Protein AF-A0A916G628-F1 (afdb_monomer)

Solvent-accessible surface area (backbone atoms only — not comparable to full-atom values): 12037 Å² total; per-residue (Å²): 110,68,68,56,38,39,66,79,31,50,40,88,46,76,88,35,56,69,63,24,41,43,52,32,41,18,40,46,38,55,36,78,93,49,46,81,53,60,67,79,77,45,49,69,58,52,47,55,41,48,66,70,25,47,91,41,45,84,74,86,55,62,68,63,54,50,53,54,39,52,58,35,49,78,66,57,87,43,21,58,88,50,44,68,67,50,54,14,45,57,49,32,76,76,46,85,56,54,77,89,34,68,86,44,57,73,53,57,20,49,48,52,19,24,52,50,40,42,36,66,74,50,54,93,48,88,80,90,78,54,38,60,56,53,5,60,75,53,76,49,55,50,69,57,19,40,51,49,56,51,50,36,38,75,71,65,76,40,82,91,72,84,77,74,63,96,81,70,68,89,84,76,92,78,90,81,90,83,91,82,89,85,90,89,82,88,82,86,79,84,87,75,85,88,84,132

Secondary structure (DSSP, 8-state):
-HHHHHHHT--SSTT-HHHHHHHHHHHHHTSHHHHTS-HHHHHHHHHHHHHHHGGG-S---HHHHHHHHHHHHHH--S-TT-SHHHHHHHHHTTSPPPGGGTTS-HHHHHHHHHHHHHHHHHTTSPP---HHHHHHHTT--HHHHHHHHHHHHHTTSS---PPPPTT--S-------------S------------

Structure (mmCIF, N/CA/C/O backbone):
data_AF-A0A916G628-F1
#
_entry.id   AF-A0A916G628-F1
#
loop_
_atom_site.group_PDB
_atom_site.id
_atom_site.type_symbol
_atom_site.label_atom_id
_atom_site.label_alt_id
_atom_site.label_comp_id
_atom_site.label_asym_id
_atom_site.label_entity_id
_atom_site.label_seq_id
_atom_site.pdbx_PDB_ins_code
_atom_site.Cartn_x
_atom_site.Cartn_y
_atom_site.Cartn_z
_atom_site.occupancy
_atom_site.B_iso_or_equiv
_atom_site.auth_seq_id
_atom_site.auth_comp_id
_atom_site.auth_asym_id
_atom_site.auth_atom_id
_atom_site.pdbx_PDB_model_num
ATOM 1 N N . MET A 1 1 ? -1.966 5.941 -18.759 1.00 83.94 1 MET A N 1
ATOM 2 C CA . MET A 1 1 ? -2.057 5.138 -17.513 1.00 83.94 1 MET A CA 1
ATOM 3 C C . MET A 1 1 ? -0.797 4.310 -17.257 1.00 83.94 1 MET A C 1
ATOM 5 O O . MET A 1 1 ? -0.167 4.532 -16.234 1.00 83.94 1 MET A O 1
ATOM 9 N N . ILE A 1 2 ? -0.367 3.439 -18.183 1.00 93.12 2 ILE A N 1
ATOM 10 C CA . ILE A 1 2 ? 0.870 2.635 -18.031 1.00 93.12 2 ILE A CA 1
ATOM 11 C C . ILE A 1 2 ? 2.110 3.512 -17.802 1.00 93.12 2 ILE A C 1
ATOM 13 O O . ILE A 1 2 ? 2.870 3.267 -16.874 1.00 93.12 2 ILE A O 1
ATOM 17 N N . ASP A 1 3 ? 2.290 4.578 -18.583 1.00 94.75 3 ASP A N 1
ATOM 18 C CA . ASP A 1 3 ? 3.480 5.435 -18.447 1.00 94.75 3 ASP A CA 1
ATOM 19 C C . ASP A 1 3 ? 3.532 6.173 -17.104 1.00 94.75 3 ASP A C 1
ATOM 21 O O . ASP A 1 3 ? 4.609 6.416 -16.567 1.00 94.75 3 ASP A O 1
ATOM 25 N N . ALA A 1 4 ? 2.368 6.497 -16.534 1.00 93.25 4 ALA A N 1
ATOM 26 C CA . ALA A 1 4 ? 2.283 7.083 -15.201 1.00 93.25 4 ALA A CA 1
ATOM 27 C C . ALA A 1 4 ? 2.687 6.061 -14.126 1.00 93.25 4 ALA A C 1
ATOM 29 O O . ALA A 1 4 ? 3.459 6.398 -13.234 1.00 93.25 4 ALA A O 1
ATOM 30 N N . ALA A 1 5 ? 2.234 4.807 -14.256 1.00 94.25 5 ALA A N 1
ATOM 31 C CA . ALA A 1 5 ? 2.658 3.706 -13.392 1.00 94.25 5 ALA A CA 1
ATOM 32 C C . ALA A 1 5 ? 4.171 3.459 -13.474 1.00 94.25 5 ALA A C 1
ATOM 34 O O . ALA A 1 5 ? 4.807 3.253 -12.443 1.00 94.25 5 ALA A O 1
ATOM 35 N N . ILE A 1 6 ? 4.752 3.527 -14.678 1.00 95.88 6 ILE A N 1
ATOM 36 C CA . ILE A 1 6 ? 6.202 3.416 -14.863 1.00 95.88 6 ILE A CA 1
ATOM 37 C C . ILE A 1 6 ? 6.900 4.542 -14.100 1.00 95.88 6 ILE A C 1
ATOM 39 O O . ILE A 1 6 ? 7.642 4.255 -13.167 1.00 95.88 6 ILE A O 1
ATOM 43 N N . ARG A 1 7 ? 6.600 5.810 -14.411 1.00 95.06 7 ARG A N 1
ATOM 44 C CA . ARG A 1 7 ? 7.254 6.970 -13.775 1.00 95.06 7 ARG A CA 1
ATOM 45 C C . ARG A 1 7 ? 7.135 6.972 -12.250 1.00 95.06 7 ARG A C 1
ATOM 47 O O . ARG A 1 7 ? 8.120 7.230 -11.571 1.00 95.06 7 ARG A O 1
ATOM 54 N N . ALA A 1 8 ? 5.962 6.641 -11.710 1.00 92.81 8 ALA A N 1
ATOM 55 C CA . ALA A 1 8 ? 5.717 6.621 -10.265 1.00 92.81 8 ALA A CA 1
ATOM 56 C C . ALA A 1 8 ? 6.527 5.547 -9.513 1.00 92.81 8 ALA A C 1
ATOM 58 O O . ALA A 1 8 ? 6.643 5.586 -8.285 1.00 92.81 8 ALA A O 1
ATOM 59 N N . THR A 1 9 ? 7.069 4.564 -10.233 1.00 95.50 9 THR A N 1
ATOM 60 C CA . THR A 1 9 ? 7.721 3.393 -9.643 1.00 95.50 9 THR A CA 1
ATOM 61 C C . THR A 1 9 ? 9.163 3.212 -10.095 1.00 95.50 9 THR A C 1
ATOM 63 O O . THR A 1 9 ? 9.746 2.173 -9.805 1.00 95.50 9 THR A O 1
ATOM 66 N N . ILE A 1 10 ? 9.772 4.212 -10.735 1.00 94.38 10 ILE A N 1
ATOM 67 C CA . ILE A 1 10 ? 11.215 4.192 -10.992 1.00 94.38 10 ILE A CA 1
ATOM 68 C C . ILE A 1 10 ? 11.957 4.284 -9.641 1.00 94.38 10 ILE A C 1
ATOM 70 O O . ILE A 1 10 ? 11.609 5.125 -8.805 1.00 94.38 10 ILE A O 1
ATOM 74 N N . PRO A 1 11 ? 12.940 3.404 -9.373 1.00 91.69 11 PRO A N 1
ATOM 75 C CA . PRO A 1 11 ? 13.808 3.514 -8.203 1.00 91.69 11 PRO A CA 1
ATOM 76 C C . PRO A 1 11 ? 14.581 4.833 -8.215 1.00 91.69 11 PRO A C 1
ATOM 78 O O . PRO A 1 11 ? 15.132 5.203 -9.243 1.00 91.69 11 PRO A O 1
ATOM 81 N N . THR A 1 12 ? 14.661 5.521 -7.079 1.00 89.44 12 THR A N 1
ATOM 82 C CA . THR A 1 12 ? 15.480 6.740 -6.952 1.00 89.44 12 THR A CA 1
ATOM 83 C C . THR A 1 12 ? 16.828 6.465 -6.291 1.00 89.44 12 THR A C 1
ATOM 85 O O . THR A 1 12 ? 17.738 7.277 -6.402 1.00 89.44 12 THR A O 1
ATOM 88 N N . GLU A 1 13 ? 16.969 5.318 -5.622 1.00 81.81 13 GLU A N 1
ATOM 89 C CA . GLU A 1 13 ? 18.172 4.914 -4.891 1.00 81.81 13 GLU A CA 1
ATOM 90 C C . GLU A 1 13 ? 18.458 3.419 -5.090 1.00 81.81 13 GLU A C 1
ATOM 92 O O . GLU A 1 13 ? 17.563 2.616 -5.399 1.00 81.81 13 GLU A O 1
ATOM 97 N N . ASN A 1 14 ? 19.710 3.036 -4.829 1.00 81.88 14 ASN A N 1
ATOM 98 C CA . ASN A 1 14 ? 20.145 1.644 -4.828 1.00 81.88 14 ASN A CA 1
ATOM 99 C C . ASN A 1 14 ? 19.353 0.807 -3.808 1.00 81.88 14 ASN A C 1
ATOM 101 O O . ASN A 1 14 ? 18.962 1.276 -2.744 1.00 81.88 14 ASN A O 1
ATOM 105 N N . GLY A 1 15 ? 19.097 -0.460 -4.146 1.00 82.88 15 GLY A N 1
ATOM 106 C CA . GLY A 1 15 ? 18.361 -1.392 -3.281 1.00 82.88 15 GLY A CA 1
ATOM 107 C C . GLY A 1 15 ? 16.831 -1.258 -3.318 1.00 82.88 15 GLY A C 1
ATOM 108 O O . GLY A 1 15 ? 16.132 -2.131 -2.809 1.00 82.88 15 GLY A O 1
ATOM 109 N N . GLN A 1 16 ? 16.266 -0.240 -3.979 1.00 88.62 16 GLN A N 1
ATOM 110 C CA . GLN A 1 16 ? 14.808 -0.063 -4.035 1.00 88.62 16 GLN A CA 1
ATOM 111 C C . GLN A 1 16 ? 14.103 -0.914 -5.111 1.00 88.62 16 GLN A C 1
ATOM 113 O O . GLN A 1 16 ? 12.875 -1.036 -5.065 1.00 88.62 16 GLN A O 1
ATOM 118 N N . ARG A 1 17 ? 14.835 -1.512 -6.070 1.00 91.00 17 ARG A N 1
ATOM 119 C CA . ARG A 1 17 ? 14.266 -2.206 -7.250 1.00 91.00 17 ARG A CA 1
ATOM 120 C C . ARG A 1 17 ? 13.168 -3.197 -6.879 1.00 91.00 17 ARG A C 1
ATOM 122 O O . ARG A 1 17 ? 12.066 -3.094 -7.404 1.00 91.00 17 ARG A O 1
ATOM 129 N N . HIS A 1 18 ? 13.456 -4.130 -5.975 1.00 89.88 18 HIS A N 1
ATOM 130 C CA . HIS A 1 18 ? 12.526 -5.203 -5.620 1.00 89.88 18 HIS A CA 1
ATOM 131 C C . HIS A 1 18 ? 11.191 -4.646 -5.099 1.00 89.88 18 HIS A C 1
ATOM 133 O O . HIS A 1 18 ? 10.112 -4.980 -5.591 1.00 89.88 18 HIS A O 1
ATOM 139 N N . ARG A 1 19 ? 11.265 -3.704 -4.149 1.00 89.81 19 ARG A N 1
ATOM 140 C CA . ARG A 1 19 ? 10.085 -3.020 -3.606 1.00 89.81 19 ARG A CA 1
ATOM 141 C C . ARG A 1 19 ? 9.337 -2.250 -4.694 1.00 89.81 19 ARG A C 1
ATOM 143 O O . ARG A 1 19 ? 8.109 -2.276 -4.729 1.00 89.81 19 ARG A O 1
ATOM 150 N N . ARG A 1 20 ? 10.060 -1.567 -5.580 1.00 94.06 20 ARG A N 1
ATOM 151 C CA . ARG A 1 20 ? 9.482 -0.779 -6.673 1.00 94.06 20 ARG A CA 1
ATOM 152 C C . ARG A 1 20 ? 8.802 -1.648 -7.728 1.00 94.06 20 ARG A C 1
ATOM 154 O O . ARG A 1 20 ? 7.722 -1.275 -8.164 1.00 94.06 20 ARG A O 1
ATOM 161 N N . LEU A 1 21 ? 9.336 -2.826 -8.046 1.00 93.94 21 LEU A N 1
ATOM 162 C CA . LEU A 1 21 ? 8.676 -3.816 -8.906 1.00 93.94 21 LEU A CA 1
ATOM 163 C C . LEU A 1 21 ? 7.368 -4.323 -8.298 1.00 93.94 21 LEU A C 1
ATOM 165 O O . LEU A 1 21 ? 6.364 -4.427 -9.000 1.00 93.94 21 LEU A O 1
ATOM 169 N N . PHE A 1 22 ? 7.349 -4.589 -6.989 1.00 93.50 22 PHE A N 1
ATOM 170 C CA . PHE A 1 22 ? 6.116 -4.977 -6.305 1.00 93.50 22 PHE A CA 1
ATOM 171 C C . PHE A 1 22 ? 5.062 -3.864 -6.369 1.00 93.50 22 PHE A C 1
ATOM 173 O O . PHE A 1 22 ? 3.900 -4.113 -6.691 1.00 93.50 22 PHE A O 1
ATOM 180 N N . VAL A 1 23 ? 5.463 -2.615 -6.115 1.00 92.81 23 VAL A N 1
ATOM 181 C CA . VAL A 1 23 ? 4.568 -1.456 -6.243 1.00 92.81 23 VAL A CA 1
ATOM 182 C C . VAL A 1 23 ? 4.119 -1.275 -7.698 1.00 92.81 23 VAL A C 1
ATOM 184 O O . VAL A 1 23 ? 2.937 -1.048 -7.940 1.00 92.81 23 VAL A O 1
ATOM 187 N N . PHE A 1 24 ? 5.005 -1.460 -8.675 1.00 96.56 24 PHE A N 1
ATOM 188 C CA . PHE A 1 24 ? 4.672 -1.404 -10.096 1.00 96.56 24 PHE A CA 1
ATOM 189 C C . PHE A 1 24 ? 3.611 -2.438 -10.481 1.00 96.56 24 PHE A C 1
ATOM 191 O O . PHE A 1 24 ? 2.619 -2.082 -11.116 1.00 96.56 24 PHE A O 1
ATOM 198 N N . ALA A 1 25 ? 3.739 -3.683 -10.014 1.00 96.12 25 ALA A N 1
ATOM 199 C CA . ALA A 1 25 ? 2.715 -4.710 -10.194 1.00 96.12 25 ALA A CA 1
ATOM 200 C C . ALA A 1 25 ? 1.351 -4.273 -9.623 1.00 96.12 25 ALA A C 1
ATOM 202 O O . ALA A 1 25 ? 0.330 -4.443 -10.286 1.00 96.12 25 ALA A O 1
ATOM 203 N N . ARG A 1 26 ? 1.321 -3.621 -8.450 1.00 94.69 26 ARG A N 1
ATOM 204 C CA . ARG A 1 26 ? 0.082 -3.043 -7.888 1.00 94.69 26 ARG A CA 1
ATOM 205 C C . ARG A 1 26 ? -0.504 -1.931 -8.755 1.00 94.69 26 ARG A C 1
ATOM 207 O O . ARG A 1 26 ? -1.717 -1.889 -8.938 1.00 94.69 26 ARG A O 1
ATOM 214 N N . HIS A 1 27 ? 0.328 -1.051 -9.309 1.00 95.31 27 HIS A N 1
ATOM 215 C CA . HIS A 1 27 ? -0.150 -0.027 -10.241 1.00 95.31 27 HIS A CA 1
ATOM 216 C C . HIS A 1 27 ? -0.752 -0.642 -11.507 1.00 95.31 27 HIS A C 1
ATOM 218 O O . HIS A 1 27 ? -1.784 -0.170 -11.971 1.00 95.31 27 HIS A O 1
ATOM 224 N N . LEU A 1 28 ? -0.146 -1.699 -12.054 1.00 95.88 28 LEU A N 1
ATOM 225 C CA . LEU A 1 28 ? -0.697 -2.388 -13.221 1.00 95.88 28 LEU A CA 1
ATOM 226 C C . LEU A 1 28 ? -2.003 -3.127 -12.890 1.00 95.88 28 LEU A C 1
ATOM 228 O O . LEU A 1 28 ? -2.929 -3.081 -13.693 1.00 95.88 28 LEU A O 1
ATOM 232 N N . LYS A 1 29 ? -2.122 -3.732 -11.699 1.00 94.06 29 LYS A N 1
ATOM 233 C CA . LYS A 1 29 ? -3.369 -4.359 -11.219 1.00 94.06 29 LYS A CA 1
ATOM 234 C C . LYS A 1 29 ? -4.528 -3.371 -11.060 1.00 94.06 29 LYS A C 1
ATOM 236 O O . LYS A 1 29 ? -5.670 -3.779 -11.201 1.00 94.06 29 LYS A O 1
ATOM 241 N N . ALA A 1 30 ? -4.249 -2.093 -10.799 1.00 92.00 30 ALA A N 1
ATOM 242 C CA . ALA A 1 30 ? -5.274 -1.047 -10.738 1.00 92.00 30 ALA A CA 1
ATOM 243 C C . ALA A 1 30 ? -5.775 -0.589 -12.122 1.00 92.00 30 ALA A C 1
ATOM 245 O O . ALA A 1 30 ? -6.684 0.230 -12.204 1.00 92.00 30 ALA A O 1
ATOM 246 N N . ILE A 1 31 ? -5.185 -1.077 -13.220 1.00 93.50 31 ILE A N 1
ATOM 247 C CA . ILE A 1 31 ? -5.641 -0.782 -14.581 1.00 93.50 31 ILE A CA 1
ATOM 248 C C . ILE A 1 31 ? -6.541 -1.946 -15.031 1.00 93.50 31 ILE A C 1
ATOM 250 O O . ILE A 1 31 ? -6.007 -3.027 -15.290 1.00 93.50 31 ILE A O 1
ATOM 254 N N . PRO A 1 32 ? -7.869 -1.756 -15.196 1.00 90.69 32 PRO A N 1
ATOM 255 C CA . PRO A 1 32 ? -8.802 -2.859 -15.459 1.00 90.69 32 PRO A CA 1
ATOM 256 C C . PRO A 1 32 ? -8.431 -3.713 -16.677 1.00 90.69 32 PRO A C 1
ATOM 258 O O . PRO A 1 32 ? -8.471 -4.935 -16.620 1.00 90.69 32 PRO A O 1
ATOM 261 N N . ALA A 1 33 ? -7.959 -3.081 -17.756 1.00 93.56 33 ALA A N 1
ATOM 262 C CA . ALA A 1 33 ? -7.542 -3.775 -18.977 1.00 93.56 33 ALA A CA 1
ATOM 263 C C . ALA A 1 33 ? -6.299 -4.676 -18.806 1.00 93.56 33 ALA A C 1
ATOM 265 O O . ALA A 1 33 ? -6.005 -5.482 -19.686 1.00 93.56 33 ALA A O 1
ATOM 266 N N . LEU A 1 34 ? -5.540 -4.516 -17.716 1.00 94.38 34 LEU A N 1
ATOM 267 C CA . LEU A 1 34 ? -4.320 -5.280 -17.436 1.00 94.38 34 LEU A CA 1
ATOM 268 C C . LEU A 1 34 ? -4.471 -6.239 -16.255 1.00 94.38 34 LEU A C 1
ATOM 270 O O . LEU A 1 34 ? -3.680 -7.176 -16.150 1.00 94.38 34 LEU A O 1
ATOM 274 N N . ALA A 1 35 ? -5.446 -5.999 -15.374 1.00 91.06 35 ALA A N 1
ATOM 275 C CA . ALA A 1 35 ? -5.556 -6.653 -14.076 1.00 91.06 35 ALA A CA 1
ATOM 276 C C . ALA A 1 35 ? -5.572 -8.182 -14.177 1.00 91.06 35 ALA A C 1
ATOM 278 O O . ALA A 1 35 ? -4.902 -8.848 -13.389 1.00 91.06 35 ALA A O 1
ATOM 279 N N . ASP A 1 36 ? -6.255 -8.730 -15.179 1.00 90.25 36 ASP A N 1
ATOM 280 C CA . ASP A 1 36 ? -6.438 -10.178 -15.334 1.00 90.25 36 ASP A CA 1
ATOM 281 C C . ASP A 1 36 ? -5.667 -10.759 -16.523 1.00 90.25 36 ASP A C 1
ATOM 283 O O . ASP A 1 36 ? -5.862 -11.910 -16.915 1.00 90.25 36 ASP A O 1
ATOM 287 N N . LEU A 1 37 ? -4.744 -9.981 -17.099 1.00 93.38 37 LEU A N 1
ATOM 288 C CA . LEU A 1 37 ? -3.916 -10.486 -18.183 1.00 93.38 37 LEU A CA 1
ATOM 289 C C . LEU A 1 37 ? -2.951 -11.573 -17.686 1.00 93.38 37 LEU A C 1
ATOM 291 O O . LEU A 1 37 ? -2.339 -11.439 -16.618 1.00 93.38 37 LEU A O 1
ATOM 295 N N . PRO A 1 38 ? -2.709 -12.618 -18.503 1.00 95.12 38 PRO A N 1
ATOM 296 C CA . PRO A 1 38 ? -1.630 -13.556 -18.250 1.00 95.12 38 PRO A CA 1
ATOM 297 C C . PRO A 1 38 ? -0.307 -12.805 -18.128 1.00 95.12 38 PRO A C 1
ATOM 299 O O . PRO A 1 38 ? 0.024 -11.995 -18.998 1.00 95.12 38 PRO A O 1
ATOM 302 N N . VAL A 1 39 ? 0.487 -13.122 -17.101 1.00 96.31 39 VAL A N 1
ATOM 303 C CA . VAL A 1 39 ? 1.727 -12.391 -16.786 1.00 96.31 39 VAL A CA 1
ATOM 304 C C . VAL A 1 39 ? 2.622 -12.216 -18.014 1.00 96.31 39 VAL A C 1
ATOM 306 O O . VAL A 1 39 ? 3.111 -11.121 -18.267 1.00 96.31 39 VAL A O 1
ATOM 309 N N . LYS A 1 40 ? 2.734 -13.242 -18.872 1.00 96.62 40 LYS A N 1
ATOM 310 C CA . LYS A 1 40 ? 3.517 -13.220 -20.121 1.00 96.62 40 LYS A CA 1
ATOM 311 C C . LYS A 1 40 ? 3.169 -12.042 -21.045 1.00 96.62 40 LYS A C 1
ATOM 313 O O . LYS A 1 40 ? 4.061 -11.525 -21.713 1.00 96.62 40 LYS A O 1
ATOM 318 N N . LYS A 1 41 ? 1.908 -11.593 -21.077 1.00 97.25 41 LYS A N 1
ATOM 319 C CA . LYS A 1 41 ? 1.457 -10.437 -21.875 1.00 97.25 41 LYS A CA 1
ATOM 320 C C . LYS A 1 41 ? 1.971 -9.102 -21.328 1.00 97.25 41 LYS A C 1
ATOM 322 O O . LYS A 1 41 ? 2.049 -8.138 -22.080 1.00 97.25 41 LYS A O 1
ATOM 327 N N . LEU A 1 42 ? 2.382 -9.056 -20.061 1.00 97.31 42 LEU A N 1
ATOM 328 C CA . LEU A 1 42 ? 2.954 -7.873 -19.417 1.00 97.31 42 LEU A CA 1
ATOM 329 C C . LEU A 1 42 ? 4.460 -7.726 -19.671 1.00 97.31 42 LEU A C 1
ATOM 331 O O . LEU A 1 42 ? 5.007 -6.655 -19.422 1.00 97.31 42 LEU A O 1
ATOM 335 N N . LYS A 1 43 ? 5.142 -8.752 -20.207 1.00 97.62 43 LYS A N 1
ATOM 336 C CA . LYS A 1 43 ? 6.599 -8.732 -20.448 1.00 97.62 43 LYS A CA 1
ATOM 337 C C . LYS A 1 43 ? 7.082 -7.492 -21.230 1.00 97.62 43 LYS A C 1
ATOM 339 O O . LYS A 1 43 ? 8.079 -6.908 -20.808 1.00 97.62 43 LYS A O 1
ATOM 344 N N . PRO A 1 44 ? 6.388 -7.012 -22.286 1.00 98.06 44 PRO A N 1
ATOM 345 C CA . PRO A 1 44 ? 6.766 -5.770 -22.969 1.00 98.06 44 PRO A CA 1
ATOM 346 C C . PRO A 1 44 ? 6.642 -4.520 -22.086 1.00 98.06 44 PRO A C 1
ATOM 348 O O . PRO A 1 44 ? 7.460 -3.612 -22.179 1.00 98.06 44 PRO A O 1
ATOM 351 N N . ILE A 1 45 ? 5.649 -4.467 -21.196 1.00 97.88 45 ILE A N 1
ATOM 352 C CA . ILE A 1 45 ? 5.455 -3.343 -20.269 1.00 97.88 45 ILE A CA 1
ATOM 353 C C . ILE A 1 45 ? 6.563 -3.335 -19.207 1.00 97.88 45 ILE A C 1
ATOM 355 O O . ILE A 1 45 ? 7.123 -2.285 -18.902 1.00 97.88 45 ILE A O 1
ATOM 359 N N . VAL A 1 46 ? 6.927 -4.511 -18.689 1.00 97.50 46 VAL A N 1
ATOM 360 C CA . VAL A 1 46 ? 8.028 -4.666 -17.725 1.00 97.50 46 VAL A CA 1
ATOM 361 C C . VAL A 1 46 ? 9.373 -4.324 -18.357 1.00 97.50 46 VAL A C 1
ATOM 363 O O . VAL A 1 46 ? 10.203 -3.707 -17.698 1.00 97.50 46 VAL A O 1
ATOM 366 N N . ARG A 1 47 ? 9.578 -4.647 -19.641 1.00 97.94 47 ARG A N 1
ATOM 367 C CA . ARG A 1 47 ? 10.759 -4.202 -20.398 1.00 97.94 47 ARG A CA 1
ATOM 368 C C . ARG A 1 47 ? 10.876 -2.681 -20.391 1.00 97.94 47 ARG A C 1
ATOM 370 O O . ARG A 1 47 ? 11.910 -2.166 -19.997 1.00 97.94 47 ARG A O 1
ATOM 377 N N . ARG A 1 48 ? 9.792 -1.970 -20.713 1.00 98.00 48 ARG A N 1
ATOM 378 C CA . ARG A 1 48 ? 9.778 -0.497 -20.695 1.00 98.00 48 ARG A CA 1
ATOM 379 C C . ARG A 1 48 ? 10.093 0.074 -19.312 1.00 98.00 48 ARG A C 1
ATOM 381 O O . ARG A 1 48 ? 10.803 1.068 -19.211 1.00 98.00 48 ARG A O 1
ATOM 388 N N . TRP A 1 49 ? 9.572 -0.546 -18.251 1.00 97.75 49 TRP A N 1
ATOM 389 C CA . TRP A 1 49 ? 9.912 -0.160 -16.880 1.00 97.75 49 TRP A CA 1
ATOM 390 C C . TRP A 1 49 ? 11.397 -0.378 -16.583 1.00 97.75 49 TRP A C 1
ATOM 392 O O . TRP A 1 49 ? 12.049 0.511 -16.046 1.00 97.75 49 TRP A O 1
ATOM 402 N N . TYR A 1 50 ? 11.932 -1.539 -16.962 1.00 97.06 50 TYR A N 1
ATOM 403 C CA . TYR A 1 50 ? 13.335 -1.887 -16.770 1.00 97.06 50 TYR A CA 1
ATOM 404 C C . TYR A 1 50 ? 14.261 -0.906 -17.488 1.00 97.06 50 TYR A C 1
ATOM 406 O O . TYR A 1 50 ? 15.171 -0.373 -16.861 1.00 97.06 50 TYR A O 1
ATOM 414 N N . ASP A 1 51 ? 13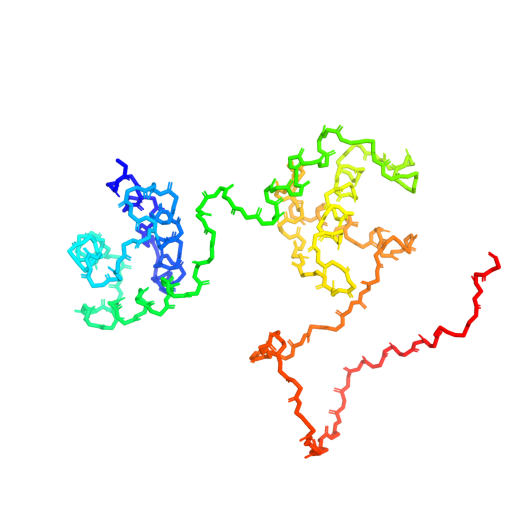.980 -0.603 -18.756 1.00 96.50 51 ASP A N 1
ATOM 415 C CA . ASP A 1 51 ? 14.780 0.326 -19.553 1.00 96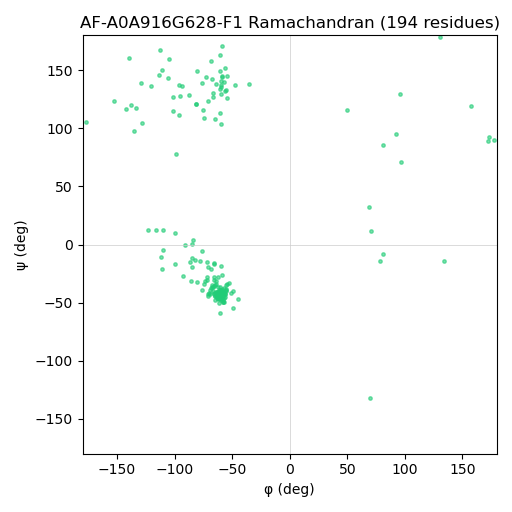.50 51 ASP A CA 1
ATOM 416 C C . ASP A 1 51 ? 14.792 1.732 -18.929 1.00 96.50 51 ASP A C 1
ATOM 418 O O . ASP A 1 51 ? 15.832 2.383 -18.869 1.00 96.50 51 ASP A O 1
ATOM 422 N N . ALA A 1 52 ? 13.654 2.180 -18.386 1.00 95.38 52 ALA A N 1
ATOM 423 C CA . ALA A 1 52 ? 13.557 3.452 -17.671 1.00 95.38 52 ALA A CA 1
ATOM 424 C C . ALA A 1 52 ? 14.246 3.432 -16.293 1.00 95.38 52 ALA A C 1
ATOM 426 O O . ALA A 1 52 ? 14.725 4.466 -15.832 1.00 95.38 52 ALA A O 1
ATOM 427 N N . ALA A 1 53 ? 14.294 2.276 -15.627 1.00 94.31 53 ALA A N 1
ATOM 428 C CA . ALA A 1 53 ? 14.915 2.104 -14.317 1.00 94.31 53 ALA A CA 1
ATOM 429 C C . ALA A 1 53 ? 16.428 1.852 -14.388 1.00 94.31 53 ALA A C 1
ATOM 431 O O . ALA A 1 53 ? 17.112 2.060 -13.386 1.00 94.31 53 ALA A O 1
ATOM 432 N N . LEU A 1 54 ? 16.958 1.430 -15.546 1.00 93.06 54 LEU A N 1
ATOM 433 C CA . LEU A 1 54 ? 18.376 1.130 -15.770 1.00 93.06 54 LEU A CA 1
ATOM 434 C C . LEU A 1 54 ? 19.325 2.186 -15.185 1.00 93.06 54 LEU A C 1
ATOM 436 O O . LEU A 1 54 ? 20.270 1.789 -14.507 1.00 93.06 54 LEU A O 1
ATOM 440 N N . PRO A 1 55 ? 19.124 3.503 -15.370 1.00 91.38 55 PRO A N 1
ATOM 441 C CA . PRO A 1 55 ? 20.036 4.503 -14.811 1.00 91.38 55 PRO A CA 1
ATOM 442 C C . PRO A 1 55 ? 20.176 4.436 -13.281 1.00 91.38 55 PRO A C 1
ATOM 444 O O . PRO A 1 55 ? 21.221 4.798 -12.750 1.00 91.38 55 PRO A O 1
ATOM 447 N N . SER A 1 56 ? 19.155 3.933 -12.585 1.00 89.88 56 SER A N 1
ATOM 448 C CA . SER A 1 56 ? 19.029 3.977 -11.124 1.00 89.88 56 SER A CA 1
ATOM 449 C C . SER A 1 56 ? 19.185 2.617 -10.438 1.00 89.88 56 SER A C 1
ATOM 451 O O . SER A 1 56 ? 19.144 2.545 -9.211 1.00 89.88 56 SER A O 1
ATOM 453 N N . ILE A 1 57 ? 19.328 1.525 -11.195 1.00 88.75 57 ILE A N 1
ATOM 454 C CA . ILE A 1 57 ? 19.467 0.169 -10.646 1.00 88.75 57 ILE A CA 1
ATOM 455 C C . ILE A 1 57 ? 20.852 -0.410 -10.919 1.00 88.75 57 ILE A C 1
ATOM 457 O O . ILE A 1 57 ? 21.455 -0.207 -11.972 1.00 88.75 57 ILE A O 1
ATOM 461 N N . THR A 1 58 ? 21.341 -1.202 -9.968 1.00 88.50 58 THR A N 1
ATOM 462 C CA . THR A 1 58 ? 22.610 -1.929 -10.097 1.00 88.50 58 THR A CA 1
ATOM 463 C C . THR A 1 58 ? 22.466 -3.209 -10.914 1.00 88.50 58 THR A C 1
ATOM 465 O O . THR A 1 58 ? 23.389 -3.588 -11.628 1.00 88.50 58 THR A O 1
ATOM 468 N N . THR A 1 59 ? 21.313 -3.881 -10.853 1.00 86.25 59 THR A N 1
ATOM 469 C CA . THR A 1 59 ? 21.075 -5.096 -11.639 1.00 86.25 59 THR A CA 1
ATOM 470 C C . THR A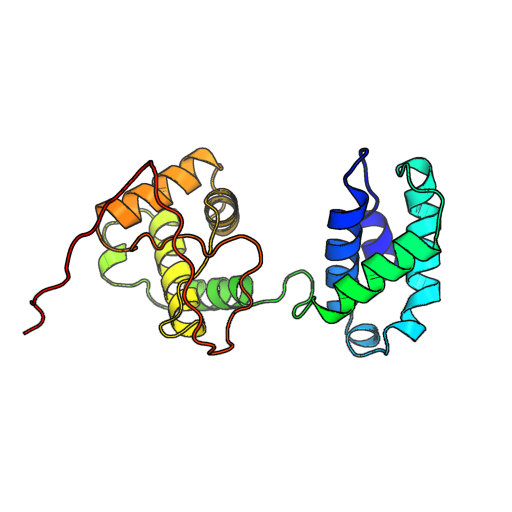 1 59 ? 20.819 -4.763 -13.103 1.00 86.25 59 THR A C 1
ATOM 472 O O . THR A 1 59 ? 19.808 -4.150 -13.435 1.00 86.25 59 THR A O 1
ATOM 475 N N . ARG A 1 60 ? 21.730 -5.222 -13.967 1.00 89.12 60 ARG A N 1
ATOM 476 C CA . ARG A 1 60 ? 21.718 -5.015 -15.427 1.00 89.12 60 ARG A CA 1
ATOM 477 C C . ARG A 1 60 ? 21.183 -6.208 -16.219 1.00 89.12 60 ARG A C 1
ATOM 479 O O . ARG A 1 60 ? 21.285 -6.224 -17.443 1.00 89.12 60 ARG A O 1
ATOM 486 N N . ASP A 1 61 ? 20.618 -7.189 -15.526 1.00 93.62 61 ASP A N 1
ATOM 487 C CA . ASP A 1 61 ? 19.942 -8.314 -16.150 1.00 93.62 61 ASP A CA 1
ATOM 488 C C . ASP A 1 61 ? 18.419 -8.126 -16.111 1.00 93.62 61 ASP A C 1
ATOM 490 O O . ASP A 1 61 ? 17.799 -7.901 -15.059 1.00 93.62 61 ASP A O 1
ATOM 494 N N . PHE A 1 62 ? 17.809 -8.237 -17.287 1.00 96.25 62 PHE A N 1
ATOM 495 C CA . PHE A 1 62 ? 16.365 -8.177 -17.408 1.00 96.25 62 PHE A CA 1
ATOM 496 C C . PHE A 1 62 ? 15.693 -9.456 -16.924 1.00 96.25 62 PHE A C 1
ATOM 498 O O . PHE A 1 62 ? 14.599 -9.361 -16.374 1.00 96.25 62 PHE A O 1
ATOM 505 N N . ASP A 1 63 ? 16.297 -10.630 -17.102 1.00 96.56 63 ASP A N 1
ATOM 506 C CA . ASP A 1 63 ? 15.628 -11.888 -16.764 1.00 96.56 63 ASP A CA 1
ATOM 507 C C . ASP A 1 63 ? 15.411 -12.013 -15.250 1.00 96.56 63 ASP A C 1
ATOM 509 O O . ASP A 1 63 ? 14.326 -12.400 -14.810 1.00 96.56 63 ASP A O 1
ATOM 513 N N . THR A 1 64 ? 16.363 -11.529 -14.451 1.00 94.12 64 THR A N 1
ATOM 514 C CA . THR A 1 64 ? 16.231 -11.337 -13.001 1.00 94.12 64 THR A CA 1
ATOM 515 C C . THR A 1 64 ? 15.061 -10.409 -12.663 1.00 94.12 64 THR A C 1
ATOM 517 O O . THR A 1 64 ? 14.206 -10.741 -11.841 1.00 94.12 64 THR A O 1
ATOM 520 N N . THR A 1 65 ? 14.982 -9.249 -13.322 1.00 94.94 65 THR A N 1
ATOM 521 C CA . THR A 1 65 ? 13.892 -8.273 -13.126 1.00 94.94 65 THR A CA 1
ATOM 522 C C . THR A 1 65 ? 12.534 -8.875 -13.494 1.00 94.94 65 THR A C 1
ATOM 524 O O . THR A 1 65 ? 11.543 -8.705 -12.783 1.00 94.94 65 THR A O 1
ATOM 527 N N . TRP A 1 66 ? 12.488 -9.606 -14.605 1.00 97.50 66 TRP A N 1
ATOM 528 C CA . TRP A 1 66 ? 11.299 -10.275 -15.103 1.00 97.50 66 TRP A CA 1
ATOM 529 C C . TRP A 1 66 ? 10.821 -11.375 -14.150 1.00 97.50 66 TRP A C 1
ATOM 531 O O . TRP A 1 66 ? 9.628 -11.439 -13.855 1.00 97.50 66 TRP A O 1
ATOM 541 N N . GLY A 1 67 ? 11.735 -12.201 -13.635 1.00 95.56 67 GLY A N 1
ATOM 542 C CA . GLY A 1 67 ? 11.429 -13.243 -12.655 1.00 95.56 67 GLY A CA 1
ATOM 543 C C . GLY A 1 67 ? 10.830 -12.669 -11.370 1.00 95.56 67 GLY A C 1
ATOM 544 O O . GLY A 1 67 ? 9.788 -13.138 -10.909 1.00 95.56 67 GLY A O 1
ATOM 545 N N . GLU A 1 68 ? 11.423 -11.600 -10.833 1.00 94.88 68 GLU A N 1
ATOM 546 C CA . GLU A 1 68 ? 10.888 -10.915 -9.651 1.00 94.88 68 GLU A CA 1
ATOM 547 C C . GLU A 1 68 ? 9.511 -10.302 -9.898 1.00 94.88 68 GLU A C 1
ATOM 549 O O . GLU A 1 68 ? 8.613 -10.444 -9.064 1.00 94.88 68 GLU A O 1
ATOM 554 N N . PHE A 1 69 ? 9.322 -9.649 -11.048 1.00 97.12 69 PHE A N 1
ATOM 555 C CA . PHE A 1 69 ? 8.021 -9.103 -11.414 1.00 97.12 69 PHE A CA 1
ATOM 556 C C . PHE A 1 69 ? 6.969 -10.209 -11.526 1.00 97.12 69 PHE A C 1
ATOM 558 O O . PHE A 1 69 ? 5.870 -10.060 -10.997 1.00 97.12 69 PHE A O 1
ATOM 565 N N . ALA A 1 70 ? 7.287 -11.325 -12.185 1.00 96.62 70 ALA A N 1
ATOM 566 C CA . ALA A 1 70 ? 6.346 -12.425 -12.356 1.00 96.62 70 ALA A CA 1
ATOM 567 C C . ALA A 1 70 ? 5.940 -13.043 -11.010 1.00 96.62 70 ALA A C 1
ATOM 569 O O . ALA A 1 70 ? 4.753 -13.285 -10.772 1.00 96.62 70 ALA A O 1
ATOM 570 N N . ALA A 1 71 ? 6.902 -13.218 -10.099 1.00 92.94 71 ALA A N 1
ATOM 571 C CA . ALA A 1 71 ? 6.632 -13.656 -8.734 1.00 92.94 71 ALA A CA 1
ATOM 572 C C . ALA A 1 71 ? 5.765 -12.644 -7.963 1.00 92.94 71 ALA A C 1
ATOM 574 O O . ALA A 1 71 ? 4.845 -13.040 -7.245 1.00 92.94 71 ALA A O 1
ATOM 575 N N . ALA A 1 72 ? 6.021 -11.341 -8.118 1.00 93.38 72 ALA A N 1
ATOM 576 C CA . ALA A 1 72 ? 5.210 -10.292 -7.508 1.00 93.38 72 ALA A CA 1
ATOM 577 C C . ALA A 1 72 ? 3.778 -10.276 -8.065 1.00 93.38 72 ALA A C 1
ATOM 579 O O . ALA A 1 72 ? 2.832 -10.225 -7.284 1.00 93.38 72 ALA A O 1
ATOM 580 N N . TRP A 1 73 ? 3.600 -10.387 -9.384 1.00 95.69 73 TRP A N 1
ATOM 581 C CA . TRP A 1 73 ? 2.289 -10.390 -10.042 1.00 95.69 73 TRP A CA 1
ATOM 582 C C . TRP A 1 73 ? 1.366 -11.486 -9.501 1.00 95.69 73 TRP A C 1
ATOM 584 O O . TRP A 1 73 ? 0.208 -11.214 -9.203 1.00 95.69 73 TRP A O 1
ATOM 594 N N . GLY A 1 74 ? 1.891 -12.698 -9.283 1.00 91.00 74 GLY A N 1
ATOM 595 C CA . GLY A 1 74 ? 1.126 -13.794 -8.676 1.00 91.00 74 GLY A CA 1
ATOM 596 C C . GLY A 1 74 ? 0.777 -13.584 -7.194 1.00 91.00 74 GLY A C 1
ATOM 597 O O . GLY A 1 74 ? -0.160 -14.197 -6.691 1.00 91.00 74 GLY A O 1
ATOM 598 N N . ARG A 1 75 ? 1.511 -12.719 -6.481 1.00 89.44 75 ARG A N 1
ATOM 599 C CA . ARG A 1 75 ? 1.277 -12.400 -5.059 1.00 89.44 75 ARG A CA 1
ATOM 600 C C . ARG A 1 75 ? 0.372 -11.185 -4.858 1.00 89.44 75 ARG A C 1
ATOM 602 O O . ARG A 1 75 ? -0.266 -11.068 -3.812 1.00 89.44 75 ARG A O 1
ATOM 609 N N . VAL A 1 76 ? 0.334 -10.257 -5.814 1.00 90.25 76 VAL A N 1
ATOM 610 C CA . VAL A 1 76 ? -0.472 -9.037 -5.716 1.00 90.25 76 VAL A CA 1
ATOM 611 C C . VAL A 1 76 ? -1.949 -9.371 -5.919 1.00 90.25 76 VAL A C 1
ATOM 613 O O . VAL A 1 76 ? -2.401 -9.642 -7.028 1.00 90.25 76 VAL A O 1
ATOM 616 N N . LYS A 1 77 ? -2.712 -9.285 -4.827 1.00 86.12 77 LYS A N 1
ATOM 617 C CA . LYS A 1 77 ? -4.170 -9.467 -4.836 1.00 86.12 77 LYS A CA 1
ATOM 618 C C . LYS A 1 77 ? -4.935 -8.186 -5.177 1.00 86.12 77 LYS A C 1
ATOM 620 O O . LYS A 1 77 ? -5.992 -8.258 -5.786 1.00 86.12 77 LYS A O 1
ATOM 625 N N . TRP A 1 78 ? -4.393 -7.026 -4.803 1.00 85.19 78 TRP A N 1
ATOM 626 C CA . TRP A 1 78 ? -5.094 -5.742 -4.871 1.00 85.19 78 TRP A CA 1
ATOM 627 C C . TRP A 1 78 ? -4.264 -4.686 -5.595 1.00 85.19 78 TRP A C 1
ATOM 629 O O . TRP A 1 78 ? -3.050 -4.572 -5.369 1.00 85.19 78 TRP A O 1
ATOM 639 N N . GLY A 1 79 ? -4.936 -3.894 -6.432 1.00 85.94 79 GLY A N 1
ATOM 640 C CA . GLY A 1 79 ? -4.353 -2.729 -7.086 1.00 85.94 79 GLY A CA 1
ATOM 641 C C . GLY A 1 79 ? -3.820 -1.694 -6.091 1.00 85.94 79 GLY A C 1
ATOM 642 O O . GLY A 1 79 ? -3.999 -1.782 -4.870 1.00 85.94 79 GLY A O 1
ATOM 643 N N . ILE A 1 80 ? -3.100 -0.698 -6.598 1.00 84.06 80 ILE A N 1
ATOM 644 C CA . ILE A 1 80 ? -2.806 0.497 -5.804 1.00 84.06 80 ILE A CA 1
ATOM 645 C C . ILE A 1 80 ? -4.125 1.221 -5.493 1.00 84.06 80 ILE A C 1
ATOM 647 O O . ILE A 1 80 ? -4.994 1.298 -6.351 1.00 84.06 80 ILE A O 1
ATOM 651 N N . GLY A 1 81 ? -4.288 1.715 -4.266 1.00 75.94 81 GLY A N 1
ATOM 652 C CA . GLY A 1 81 ? -5.542 2.340 -3.828 1.00 75.94 81 GLY A CA 1
ATOM 653 C C . GLY A 1 81 ? -6.657 1.358 -3.459 1.00 75.94 81 GLY A C 1
ATOM 654 O O . GLY A 1 81 ? -7.568 1.760 -2.753 1.00 75.94 81 GLY A O 1
ATOM 655 N N . ASP A 1 82 ? -6.541 0.078 -3.817 1.00 74.56 82 ASP A N 1
ATOM 656 C CA . ASP A 1 82 ? -7.489 -0.967 -3.430 1.00 74.56 82 ASP A CA 1
ATOM 657 C C . ASP A 1 82 ? -6.931 -1.885 -2.334 1.00 74.56 82 ASP A C 1
ATOM 659 O O . ASP A 1 82 ? -5.715 -2.005 -2.120 1.00 74.56 82 ASP A O 1
ATOM 663 N N . GLY A 1 83 ? -7.845 -2.568 -1.644 1.00 81.12 83 GLY A N 1
ATOM 664 C CA . GLY A 1 83 ? -7.554 -3.638 -0.696 1.00 81.12 83 GLY A CA 1
ATOM 665 C C . GLY A 1 83 ? -8.249 -3.481 0.658 1.00 81.12 83 GLY A C 1
ATOM 666 O O . GLY A 1 83 ? -8.929 -2.482 0.894 1.00 81.12 83 GLY A O 1
ATOM 667 N N . PRO A 1 84 ? -8.047 -4.449 1.573 1.00 81.75 84 PRO A N 1
ATOM 668 C CA . PRO A 1 84 ? -8.790 -4.538 2.830 1.00 81.75 84 PRO A CA 1
ATOM 669 C C . PRO A 1 84 ? -8.675 -3.282 3.691 1.00 81.75 84 PRO A C 1
ATOM 671 O O . PRO A 1 84 ? -9.656 -2.852 4.278 1.00 81.75 84 PRO A O 1
ATOM 674 N N . ILE A 1 85 ? -7.494 -2.653 3.706 1.00 85.88 85 ILE A N 1
ATOM 675 C CA . ILE A 1 85 ? -7.267 -1.407 4.444 1.00 85.88 85 ILE A CA 1
ATOM 676 C C . ILE A 1 85 ? -8.096 -0.258 3.867 1.00 85.88 85 ILE A C 1
ATOM 678 O O . ILE A 1 85 ? -8.755 0.429 4.633 1.00 85.88 85 ILE A O 1
ATOM 682 N N . MET A 1 86 ? -8.098 -0.053 2.545 1.00 85.50 86 MET A N 1
ATOM 683 C CA . MET A 1 86 ? -8.868 1.049 1.952 1.00 85.50 86 MET A CA 1
ATOM 684 C C . MET A 1 86 ? -10.372 0.840 2.142 1.00 85.50 86 MET A C 1
ATOM 686 O O . MET A 1 86 ? -11.091 1.777 2.477 1.00 85.50 86 MET A O 1
ATOM 690 N N . GLU A 1 87 ? -10.842 -0.392 1.951 1.00 86.69 87 GLU A N 1
ATOM 691 C CA . GLU A 1 87 ? -12.251 -0.727 2.144 1.00 86.69 87 GLU A CA 1
ATOM 692 C C . GLU A 1 87 ? -12.672 -0.553 3.611 1.00 86.69 87 GLU A C 1
ATOM 694 O O . GLU A 1 87 ? -13.705 0.056 3.878 1.00 86.69 87 GLU A O 1
ATOM 699 N N . ALA A 1 88 ? -11.844 -0.985 4.567 1.00 88.38 88 ALA A N 1
ATOM 700 C CA . ALA A 1 88 ? -12.079 -0.743 5.988 1.00 88.38 88 ALA A CA 1
ATOM 701 C C . ALA A 1 88 ? -12.101 0.755 6.322 1.00 88.38 88 ALA A C 1
ATOM 703 O O . ALA A 1 88 ? -12.982 1.200 7.052 1.00 88.38 88 ALA A O 1
ATOM 704 N N . THR A 1 89 ? -11.195 1.553 5.747 1.00 89.12 89 THR A N 1
ATOM 705 C CA . THR A 1 89 ? -11.198 3.014 5.912 1.00 89.12 89 THR A CA 1
ATOM 706 C C . THR A 1 89 ? -12.464 3.658 5.362 1.00 89.12 89 THR A C 1
ATOM 708 O O . THR A 1 89 ? -13.064 4.494 6.034 1.00 89.12 89 THR A O 1
ATOM 711 N N . ARG A 1 90 ? -12.918 3.244 4.174 1.00 89.62 90 ARG A N 1
ATOM 712 C CA . ARG A 1 90 ? -14.167 3.741 3.586 1.00 89.62 90 ARG A CA 1
ATOM 713 C C . ARG A 1 90 ? -15.368 3.403 4.465 1.00 89.62 90 ARG A C 1
ATOM 715 O O . ARG A 1 90 ? -16.187 4.277 4.722 1.00 89.62 90 ARG A O 1
ATOM 722 N N . ARG A 1 91 ? -15.456 2.160 4.948 1.00 89.50 91 ARG A N 1
ATOM 723 C CA . ARG A 1 91 ? -16.533 1.732 5.851 1.00 89.50 91 ARG A CA 1
ATOM 724 C C . ARG A 1 91 ? -16.509 2.524 7.145 1.00 89.50 91 ARG A C 1
ATOM 726 O O . ARG A 1 91 ? -17.533 3.102 7.487 1.00 89.50 91 ARG A O 1
ATOM 733 N N . ALA A 1 92 ? -15.349 2.624 7.793 1.00 91.38 92 ALA A N 1
ATOM 734 C CA . ALA A 1 92 ? -15.151 3.355 9.043 1.00 91.38 92 ALA A CA 1
ATOM 735 C C . ALA A 1 92 ? -15.619 4.817 8.970 1.00 91.38 92 ALA A C 1
ATOM 737 O O . ALA A 1 92 ? -16.155 5.325 9.946 1.00 91.38 92 ALA A O 1
ATOM 738 N N . ALA A 1 93 ? -15.485 5.471 7.813 1.00 89.94 93 ALA A N 1
ATOM 739 C CA . ALA A 1 93 ? -15.955 6.842 7.612 1.00 89.94 93 ALA A CA 1
ATOM 740 C C . ALA A 1 93 ? -17.489 6.990 7.540 1.00 89.94 93 ALA A C 1
ATOM 742 O O . ALA A 1 93 ? -17.996 8.104 7.629 1.00 89.94 93 ALA A O 1
ATOM 743 N N . THR A 1 94 ? -18.226 5.893 7.348 1.00 89.00 94 THR A N 1
ATOM 744 C CA . THR A 1 94 ? -19.691 5.894 7.147 1.00 89.00 94 THR A CA 1
ATOM 745 C C . THR A 1 94 ? -20.478 5.281 8.301 1.00 89.00 94 THR A C 1
ATOM 747 O O . THR A 1 94 ? -21.701 5.378 8.336 1.00 89.00 94 THR A O 1
ATOM 750 N N . VAL A 1 95 ? -19.790 4.627 9.230 1.00 86.38 95 VAL A N 1
ATOM 751 C CA . VAL A 1 95 ? -20.384 3.899 10.353 1.00 86.38 95 VAL A CA 1
ATOM 752 C C . VAL A 1 95 ? -20.068 4.616 11.653 1.00 86.38 95 VAL A C 1
ATOM 754 O O . VAL A 1 95 ? -18.996 5.202 11.796 1.00 86.38 95 VAL A O 1
ATOM 757 N N . GLU A 1 96 ? -20.962 4.502 12.632 1.00 84.44 96 GLU A N 1
ATOM 758 C CA . GLU A 1 96 ? -20.678 5.027 13.963 1.00 84.44 96 GLU A CA 1
ATOM 759 C C . GLU A 1 96 ? -19.434 4.320 14.544 1.00 84.44 96 GLU A C 1
ATOM 761 O O . GLU A 1 96 ? -19.315 3.079 14.448 1.00 84.44 96 GLU A O 1
ATOM 766 N N . PRO A 1 97 ? -18.483 5.071 15.126 1.00 79.81 97 PRO A N 1
ATOM 767 C CA . PRO A 1 97 ? -17.353 4.502 15.842 1.00 79.81 97 PRO A CA 1
ATOM 768 C C . PRO A 1 97 ? -17.816 3.572 16.974 1.00 79.81 97 PRO A C 1
ATOM 770 O O . PRO A 1 97 ? -18.918 3.723 17.501 1.00 79.81 97 PRO A O 1
ATOM 773 N N . PRO A 1 98 ? -17.012 2.564 17.351 1.00 81.69 98 PRO A N 1
ATOM 774 C CA . PRO A 1 98 ? -17.358 1.712 18.483 1.00 81.69 98 PRO A CA 1
ATOM 775 C C . PRO A 1 98 ? -17.475 2.543 19.767 1.00 81.69 98 PRO A C 1
ATOM 777 O O . PRO A 1 98 ? -16.769 3.535 19.926 1.00 81.69 98 PRO A O 1
ATOM 780 N N . VAL A 1 99 ? -18.339 2.114 20.691 1.00 84.75 99 VAL A N 1
ATOM 781 C CA . VAL A 1 99 ? -18.631 2.851 21.935 1.00 84.75 99 VAL A CA 1
ATOM 782 C C . VAL A 1 99 ? -17.360 3.132 22.744 1.00 84.75 99 VAL A C 1
ATOM 784 O O . VAL A 1 99 ? -17.189 4.242 23.233 1.00 84.75 99 VAL A O 1
ATOM 787 N N . CYS A 1 100 ? -16.418 2.182 22.793 1.00 83.94 100 CYS A N 1
ATOM 788 C CA . CYS A 1 100 ? -15.121 2.367 23.455 1.00 83.94 100 CYS A CA 1
ATOM 789 C C . CYS A 1 100 ? -14.278 3.515 22.870 1.00 83.94 100 CYS A C 1
ATOM 791 O O . CYS A 1 100 ? -13.375 4.009 23.528 1.00 83.94 100 CYS A O 1
ATOM 793 N N . ALA A 1 101 ? -14.572 3.973 21.650 1.00 86.56 101 ALA A N 1
ATOM 794 C CA . ALA A 1 101 ? -13.873 5.078 21.008 1.00 86.56 101 ALA A CA 1
ATOM 795 C C . ALA A 1 101 ? -14.504 6.457 21.279 1.00 86.56 101 ALA A C 1
ATOM 797 O O . ALA A 1 101 ? -14.004 7.468 20.772 1.00 86.56 101 ALA A O 1
ATOM 798 N N . ALA A 1 102 ? -15.601 6.520 22.042 1.00 87.06 102 ALA A N 1
ATOM 799 C CA . ALA A 1 102 ? -16.305 7.768 22.335 1.00 87.06 102 ALA A CA 1
ATOM 800 C C . ALA A 1 102 ? -15.426 8.766 23.107 1.00 87.06 102 ALA A C 1
ATOM 802 O O . ALA A 1 102 ? -15.468 9.964 22.824 1.00 87.06 102 ALA A O 1
ATOM 803 N N . GLU A 1 103 ? -14.580 8.275 24.013 1.00 89.50 103 GLU A N 1
ATOM 804 C CA . GLU A 1 103 ? -13.699 9.099 24.854 1.00 89.50 103 GLU A CA 1
ATOM 805 C C . GLU A 1 103 ? -12.452 9.602 24.112 1.00 89.50 103 GLU A C 1
ATOM 807 O O . GLU A 1 103 ? -11.786 10.543 24.545 1.00 89.50 103 GLU A O 1
ATOM 812 N N . TYR A 1 104 ? -12.150 9.025 22.948 1.00 93.31 104 TYR A N 1
ATOM 813 C CA . TYR A 1 104 ? -10.991 9.413 22.159 1.00 93.31 104 TYR A CA 1
ATOM 814 C C . TYR A 1 104 ? -11.231 10.668 21.323 1.00 93.31 104 TYR A C 1
ATOM 816 O O . TYR A 1 104 ? -12.321 10.916 20.796 1.00 93.31 104 TYR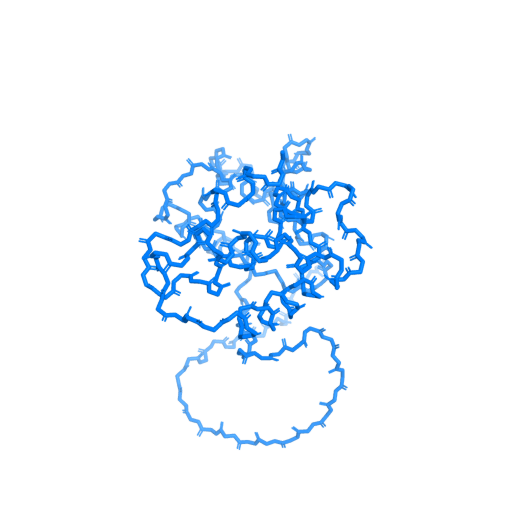 A O 1
ATOM 824 N N . GLY A 1 105 ? -10.143 11.416 21.115 1.00 93.50 105 GLY A N 1
ATOM 825 C CA . GLY A 1 105 ? -10.079 12.472 20.111 1.00 93.50 105 GLY A CA 1
ATOM 826 C C . GLY A 1 105 ? -10.307 11.939 18.685 1.00 93.50 105 GLY A C 1
ATOM 827 O O . GLY A 1 105 ? -10.159 10.740 18.431 1.00 93.50 105 GLY A O 1
ATOM 828 N N . PRO A 1 106 ? -10.622 12.819 17.720 1.00 92.94 106 PRO A N 1
ATOM 829 C CA . PRO A 1 106 ? -11.164 12.439 16.411 1.00 92.94 106 PRO A CA 1
ATOM 830 C C . PRO A 1 106 ? -10.272 11.474 15.618 1.00 92.94 106 PRO A C 1
ATOM 832 O O . PRO A 1 106 ? -10.771 10.510 15.041 1.00 92.94 106 PRO A O 1
ATOM 835 N N . ASN A 1 107 ? -8.951 11.679 15.627 1.00 94.25 107 ASN A N 1
ATOM 836 C CA . ASN A 1 107 ? -8.023 10.831 14.872 1.00 94.25 107 ASN A CA 1
ATOM 837 C C . ASN A 1 107 ? -7.898 9.428 15.474 1.00 94.25 107 ASN A C 1
ATOM 839 O O . ASN A 1 107 ? -7.899 8.442 14.741 1.00 94.25 107 ASN A O 1
ATOM 843 N N . LEU A 1 108 ? -7.813 9.329 16.803 1.00 94.12 108 LEU A N 1
ATOM 844 C CA . LEU A 1 108 ? -7.746 8.038 17.484 1.00 94.12 108 LEU A CA 1
ATOM 845 C C . LEU A 1 108 ? -9.085 7.299 17.369 1.00 94.12 108 LEU A C 1
ATOM 847 O O . LEU A 1 108 ? -9.096 6.114 17.061 1.00 94.12 108 LEU A O 1
ATOM 851 N N . ARG A 1 109 ? -10.212 8.015 17.469 1.00 94.38 109 ARG A N 1
ATOM 852 C CA . ARG A 1 109 ? -11.551 7.464 17.221 1.00 94.38 109 ARG A CA 1
ATOM 853 C C . ARG A 1 109 ? -11.697 6.891 15.810 1.00 94.38 109 ARG A C 1
ATOM 855 O O . ARG A 1 109 ? -12.195 5.777 15.650 1.00 94.38 109 ARG A O 1
ATOM 862 N N . MET A 1 110 ? -11.238 7.627 14.795 1.00 94.00 110 MET A N 1
ATOM 863 C CA . MET A 1 110 ? -11.213 7.147 13.411 1.00 94.00 110 MET A CA 1
ATOM 864 C C . MET A 1 110 ? -10.330 5.901 13.278 1.00 94.00 110 MET A C 1
ATOM 866 O O . MET A 1 110 ? -10.762 4.912 12.692 1.00 94.00 110 MET A O 1
ATOM 870 N N . LEU A 1 111 ? -9.125 5.902 13.860 1.00 93.12 111 LEU A N 1
ATOM 871 C CA . LEU A 1 111 ? -8.239 4.736 13.834 1.00 93.12 111 LEU A CA 1
ATOM 872 C C . LEU A 1 111 ? -8.913 3.503 14.454 1.00 93.12 111 LEU A C 1
ATOM 874 O O . LEU A 1 111 ? -8.868 2.428 13.859 1.00 93.12 111 LEU A O 1
ATOM 878 N N . THR A 1 112 ? -9.593 3.659 15.592 1.00 93.81 112 THR A N 1
ATOM 879 C CA . THR A 1 112 ? -10.338 2.572 16.242 1.00 93.81 112 THR A CA 1
ATOM 880 C C . THR A 1 112 ? -11.469 2.044 15.357 1.00 93.81 112 THR A C 1
ATOM 882 O O . THR A 1 112 ? -11.643 0.831 15.237 1.00 93.81 112 THR A O 1
ATOM 885 N N . ALA A 1 113 ? -12.210 2.923 14.673 1.00 93.44 113 ALA A N 1
ATOM 886 C CA . ALA A 1 113 ? -13.235 2.509 13.715 1.00 93.44 113 ALA A CA 1
ATOM 887 C C . ALA A 1 113 ? -12.633 1.721 12.533 1.00 93.44 113 ALA A C 1
ATOM 889 O O . ALA A 1 113 ? -13.167 0.677 12.161 1.00 93.44 113 ALA A O 1
ATOM 890 N N . ILE A 1 114 ? -11.489 2.158 11.992 1.00 92.31 114 ILE A N 1
ATOM 891 C CA . ILE A 1 114 ? -10.773 1.444 10.920 1.00 92.31 114 ILE A CA 1
ATOM 892 C C . ILE A 1 114 ? -10.325 0.057 11.389 1.00 92.31 114 ILE A C 1
ATOM 894 O O . ILE A 1 114 ? -10.525 -0.925 10.675 1.00 92.31 114 ILE A O 1
ATOM 898 N N . LEU A 1 115 ? -9.735 -0.037 12.583 1.00 91.75 115 LEU A N 1
ATOM 899 C CA . LEU A 1 115 ? -9.270 -1.300 13.161 1.00 91.75 115 LEU A CA 1
ATOM 900 C C . LEU A 1 115 ? -10.422 -2.287 13.373 1.00 91.75 115 LEU A C 1
ATOM 902 O O . LEU A 1 115 ? -10.275 -3.464 13.053 1.00 91.75 115 LEU A O 1
ATOM 906 N N . ARG A 1 116 ? -11.592 -1.808 13.810 1.00 91.62 116 ARG A N 1
ATOM 907 C CA . ARG A 1 116 ? -12.802 -2.634 13.919 1.00 91.62 116 ARG A CA 1
ATOM 908 C C . ARG A 1 116 ? -13.229 -3.203 12.568 1.00 91.62 116 ARG A C 1
ATOM 910 O O . ARG A 1 116 ? -13.533 -4.389 12.474 1.00 91.62 116 ARG A O 1
ATOM 917 N N . GLU A 1 117 ? -13.268 -2.380 11.523 1.00 92.38 117 GLU A N 1
ATOM 918 C CA . GLU A 1 117 ? -13.657 -2.844 10.184 1.00 92.38 117 GLU A CA 1
ATOM 919 C C . GLU A 1 117 ? -12.617 -3.804 9.584 1.00 92.38 117 GLU A C 1
ATOM 921 O O . GLU A 1 117 ? -12.984 -4.778 8.926 1.00 92.38 117 GLU A O 1
ATOM 926 N N . LEU A 1 118 ? -11.329 -3.589 9.871 1.00 89.81 118 LEU A N 1
ATOM 927 C CA . LEU A 1 118 ? -10.266 -4.536 9.533 1.00 89.81 118 LEU A CA 1
ATOM 928 C C . LEU A 1 118 ? -10.448 -5.879 10.246 1.00 89.81 118 LEU A C 1
ATOM 930 O O . LEU A 1 118 ? -10.368 -6.915 9.588 1.00 89.81 118 LEU A O 1
ATOM 934 N N . GLN A 1 119 ? -10.726 -5.868 11.552 1.00 89.81 119 GLN A N 1
ATOM 935 C CA . GLN A 1 119 ? -10.952 -7.089 12.326 1.00 89.81 119 GLN A CA 1
ATOM 936 C C . GLN A 1 119 ? -12.183 -7.843 11.816 1.00 89.81 119 GLN A C 1
ATOM 938 O O . GLN A 1 119 ? -12.115 -9.041 11.570 1.00 89.81 119 GLN A O 1
ATOM 943 N N . ARG A 1 120 ? -13.288 -7.139 11.540 1.00 88.75 120 ARG A N 1
ATOM 944 C CA . ARG A 1 120 ? -14.498 -7.736 10.948 1.00 88.75 120 ARG A CA 1
ATOM 945 C C . ARG A 1 120 ? -14.219 -8.428 9.617 1.00 88.75 120 ARG A C 1
ATOM 947 O O . ARG A 1 120 ? -14.751 -9.503 9.366 1.00 88.75 120 ARG A O 1
ATOM 954 N N . ALA A 1 121 ? -13.395 -7.820 8.766 1.00 85.19 121 ALA A N 1
ATOM 955 C CA . ALA A 1 121 ? -13.013 -8.416 7.489 1.00 85.19 121 ALA A CA 1
ATOM 956 C C . ALA A 1 121 ? -12.057 -9.614 7.647 1.00 85.19 121 ALA A C 1
ATOM 958 O O . ALA A 1 121 ? -12.039 -10.489 6.782 1.00 85.19 121 ALA A O 1
ATOM 959 N N . ALA A 1 122 ? -11.261 -9.650 8.719 1.00 83.44 122 ALA A N 1
ATOM 960 C CA . ALA A 1 122 ? -10.325 -10.731 9.026 1.00 83.44 122 ALA A CA 1
ATOM 961 C C . ALA A 1 122 ? -10.956 -11.897 9.816 1.00 83.44 122 ALA A C 1
ATOM 963 O O . ALA A 1 122 ? -10.364 -12.977 9.872 1.00 83.44 122 ALA A O 1
ATOM 964 N N . GLY A 1 123 ? -12.142 -11.705 10.403 1.00 87.38 123 GLY A N 1
ATOM 965 C CA . GLY A 1 123 ? -12.775 -12.682 11.293 1.00 87.38 123 GLY A CA 1
ATOM 966 C C . GLY A 1 123 ? -12.014 -12.791 12.614 1.00 87.38 123 GLY A C 1
ATOM 967 O O . GLY A 1 123 ? -11.653 -11.773 13.193 1.00 87.38 123 GLY A O 1
ATOM 968 N N . ASP A 1 124 ? -11.719 -14.012 13.058 1.00 82.19 124 ASP A N 1
ATOM 969 C CA . ASP A 1 124 ? -10.951 -14.265 14.291 1.00 82.19 124 ASP A CA 1
ATOM 970 C C . ASP A 1 124 ? -9.428 -14.223 14.073 1.00 82.19 124 ASP A C 1
ATOM 972 O O . ASP A 1 124 ? -8.640 -14.441 14.991 1.00 82.19 124 ASP A O 1
ATOM 976 N N . SER A 1 125 ? -8.981 -13.964 12.840 1.00 78.06 125 SER A N 1
ATOM 977 C CA . SER A 1 125 ? -7.552 -13.887 12.539 1.00 78.06 125 SER A CA 1
ATOM 978 C C . SER A 1 125 ? -6.951 -12.563 13.027 1.00 78.06 125 SER A C 1
ATOM 980 O O . SER A 1 125 ? -7.551 -11.506 12.803 1.00 78.06 125 SER A O 1
ATOM 982 N N . PRO A 1 126 ? -5.734 -12.576 13.606 1.00 83.06 126 PRO A N 1
ATOM 983 C CA . PRO A 1 126 ? -5.023 -11.351 13.944 1.00 83.06 126 PRO A CA 1
ATOM 984 C C . PRO A 1 126 ? -4.753 -10.488 12.710 1.00 83.06 126 PRO A C 1
ATOM 986 O O . PRO A 1 126 ? -4.363 -10.984 11.646 1.00 83.06 126 PRO A O 1
ATOM 989 N N . ILE A 1 127 ? -4.894 -9.173 12.870 1.00 83.69 127 ILE A N 1
ATOM 990 C CA . ILE A 1 127 ? -4.533 -8.194 11.844 1.00 83.69 127 ILE A CA 1
ATOM 991 C C . ILE A 1 127 ? -3.131 -7.637 12.101 1.00 83.69 127 ILE A C 1
ATOM 993 O O . ILE A 1 127 ? -2.767 -7.297 13.222 1.00 83.69 127 ILE A O 1
ATOM 997 N N . PHE A 1 128 ? -2.334 -7.498 11.041 1.00 82.25 128 PHE A N 1
ATOM 998 C CA . PHE A 1 128 ? -1.036 -6.831 11.122 1.00 82.25 128 PHE A CA 1
ATOM 999 C C . PHE A 1 128 ? -1.138 -5.404 10.579 1.00 82.25 128 PHE A C 1
ATOM 1001 O O . PHE A 1 128 ? -1.345 -5.201 9.379 1.00 82.25 128 PHE A O 1
ATOM 1008 N N . LEU A 1 129 ? -0.934 -4.411 11.448 1.00 82.69 129 LEU A N 1
ATOM 1009 C CA . LEU A 1 129 ? -0.872 -3.001 11.071 1.00 82.69 129 LEU A CA 1
ATOM 1010 C C . LEU A 1 129 ? 0.326 -2.326 11.744 1.00 82.69 129 LEU A C 1
ATOM 1012 O O . LEU A 1 129 ? 0.400 -2.217 12.962 1.00 82.69 129 LEU A O 1
ATOM 1016 N N . ALA A 1 130 ? 1.270 -1.839 10.940 1.00 82.56 130 ALA A N 1
ATOM 1017 C CA . ALA A 1 130 ? 2.406 -1.085 11.460 1.00 82.56 130 ALA A CA 1
ATOM 1018 C C . ALA A 1 130 ? 1.977 0.321 11.916 1.00 82.56 130 ALA A C 1
ATOM 1020 O O . ALA A 1 130 ? 1.190 0.973 11.226 1.00 82.56 130 ALA A O 1
ATOM 1021 N N . GLY A 1 131 ? 2.582 0.847 12.988 1.00 80.38 131 GLY A N 1
ATOM 1022 C CA . GLY A 1 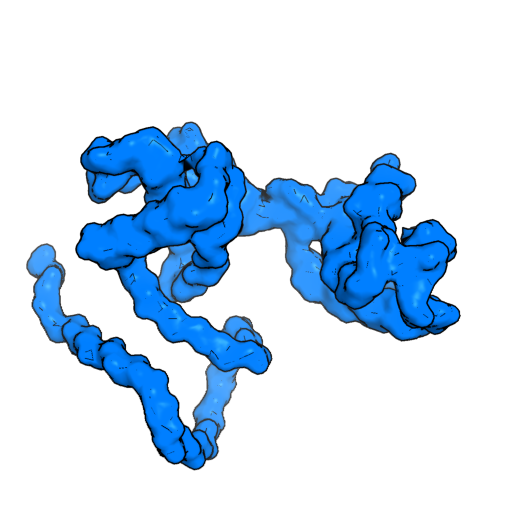131 ? 2.286 2.196 13.503 1.00 80.38 131 GLY A CA 1
ATOM 1023 C C . GLY A 1 131 ? 2.457 3.310 12.461 1.00 80.38 131 GLY A C 1
ATOM 1024 O O . GLY A 1 131 ? 1.646 4.227 12.386 1.00 80.38 131 GLY A O 1
ATOM 1025 N N . ALA A 1 132 ? 3.438 3.185 11.559 1.00 79.38 132 ALA A N 1
ATOM 1026 C CA . ALA A 1 132 ? 3.599 4.122 10.445 1.00 79.38 132 ALA A CA 1
ATOM 1027 C C . ALA A 1 132 ? 2.410 4.102 9.466 1.00 79.38 132 ALA A C 1
ATOM 1029 O O . ALA A 1 132 ? 2.064 5.141 8.910 1.00 79.38 132 ALA A O 1
ATOM 1030 N N . LYS A 1 133 ? 1.780 2.937 9.258 1.00 84.12 133 LYS A N 1
ATOM 1031 C CA . LYS A 1 133 ? 0.575 2.830 8.430 1.00 84.12 133 LYS A CA 1
ATOM 1032 C C . LYS A 1 133 ? -0.651 3.350 9.175 1.00 84.12 133 LYS A C 1
ATOM 1034 O O . LYS A 1 133 ? -1.456 4.037 8.563 1.00 84.12 133 LYS A O 1
ATOM 1039 N N . ALA A 1 134 ? -0.765 3.084 10.477 1.00 87.31 134 ALA A N 1
ATOM 1040 C CA . ALA A 1 134 ? -1.803 3.679 11.319 1.00 87.31 134 ALA A CA 1
ATOM 1041 C C . ALA A 1 134 ? -1.752 5.217 11.270 1.00 87.31 134 ALA A C 1
ATOM 1043 O O . ALA A 1 134 ? -2.778 5.852 11.049 1.00 87.31 134 ALA A O 1
ATOM 1044 N N . ALA A 1 135 ? -0.552 5.802 11.367 1.00 87.25 135 ALA A N 1
ATOM 10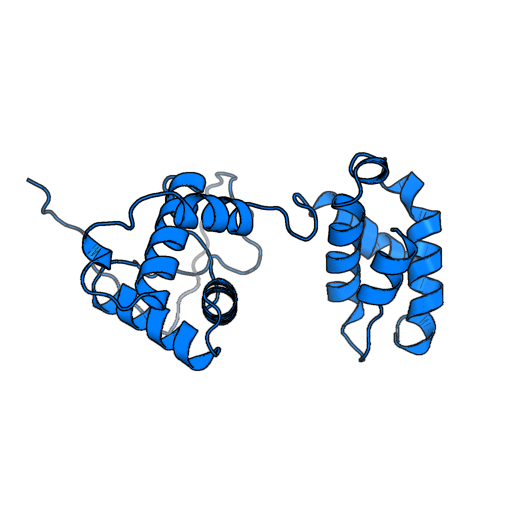45 C CA . ALA A 1 135 ? -0.339 7.244 11.248 1.00 87.25 135 ALA A CA 1
ATOM 1046 C C . ALA A 1 135 ? -0.827 7.804 9.901 1.00 87.25 135 ALA A C 1
ATOM 1048 O O . ALA A 1 135 ? -1.567 8.784 9.861 1.00 87.25 135 ALA A O 1
ATOM 1049 N N . GLU A 1 136 ? -0.446 7.143 8.800 1.00 88.69 136 GLU A N 1
ATOM 1050 C CA . GLU A 1 136 ? -0.852 7.512 7.439 1.00 88.69 136 GLU A CA 1
ATOM 1051 C C . GLU A 1 136 ? -2.379 7.508 7.278 1.00 88.69 136 GLU A C 1
ATOM 1053 O O . GLU A 1 136 ? -2.930 8.413 6.659 1.00 88.69 136 GLU A O 1
ATOM 1058 N N . LEU A 1 137 ? -3.064 6.511 7.850 1.00 89.50 137 LEU A N 1
ATOM 1059 C CA . LEU A 1 137 ? -4.512 6.335 7.695 1.00 89.50 137 LEU A CA 1
ATOM 1060 C C . LEU A 1 137 ? -5.340 7.456 8.324 1.00 89.50 137 LEU A C 1
ATOM 1062 O O . LEU A 1 137 ? -6.444 7.715 7.853 1.00 89.50 137 LEU A O 1
ATOM 1066 N N . VAL A 1 138 ? -4.821 8.110 9.362 1.00 92.19 138 VAL A N 1
ATOM 1067 C CA . VAL A 1 138 ? -5.525 9.188 10.078 1.00 92.19 138 VAL A CA 1
ATOM 1068 C C . VAL A 1 138 ? -4.820 10.541 9.973 1.00 92.19 138 VAL A C 1
ATOM 1070 O O . VAL A 1 138 ? -5.171 11.476 10.685 1.00 92.19 138 VAL A O 1
ATOM 1073 N N . GLY A 1 139 ? -3.835 10.664 9.077 1.00 92.19 139 GLY A N 1
ATOM 1074 C CA . GLY A 1 139 ? -3.194 11.940 8.750 1.00 92.19 139 GLY A CA 1
ATOM 1075 C C . GLY A 1 139 ? -2.333 12.541 9.866 1.00 92.19 139 GLY A C 1
ATOM 1076 O O . GLY A 1 139 ? -2.251 13.762 9.968 1.00 92.19 139 GLY A O 1
ATOM 1077 N N . VAL A 1 140 ? -1.695 11.713 10.699 1.00 93.38 140 VAL A N 1
ATOM 1078 C CA . VAL A 1 140 ? -0.807 12.163 11.793 1.00 93.38 140 VAL A CA 1
ATOM 1079 C C . VAL A 1 140 ? 0.654 11.777 11.544 1.00 93.38 140 VAL A C 1
ATOM 1081 O O . VAL A 1 140 ? 0.966 10.973 10.663 1.00 93.38 140 VAL A O 1
ATOM 1084 N N . ASP A 1 141 ? 1.582 12.337 12.325 1.00 92.81 141 ASP A N 1
ATOM 1085 C CA . ASP A 1 141 ? 2.987 11.937 12.263 1.00 92.81 141 ASP A CA 1
ATOM 1086 C C . ASP A 1 141 ? 3.202 10.505 12.789 1.00 92.81 141 ASP A C 1
ATOM 1088 O O . ASP A 1 141 ? 2.417 9.964 13.575 1.00 92.81 141 ASP A O 1
ATOM 1092 N N . ARG A 1 142 ? 4.310 9.879 12.373 1.00 87.81 142 ARG A N 1
ATOM 1093 C CA . ARG A 1 142 ? 4.626 8.488 12.737 1.00 87.81 142 ARG A CA 1
ATOM 1094 C C . ARG A 1 142 ? 4.720 8.269 14.246 1.00 87.81 142 ARG A C 1
ATOM 1096 O O . ARG A 1 142 ? 4.294 7.218 14.717 1.00 87.81 142 ARG A O 1
ATOM 1103 N N . GLY A 1 143 ? 5.275 9.229 14.987 1.00 89.00 143 GLY A N 1
ATOM 1104 C CA . GLY A 1 143 ? 5.404 9.132 16.439 1.00 89.00 143 GLY A CA 1
ATOM 1105 C C . GLY A 1 143 ? 4.036 9.128 17.114 1.00 89.00 143 GLY A C 1
ATOM 1106 O O . GLY A 1 143 ? 3.784 8.307 17.994 1.00 89.00 143 GLY A O 1
ATOM 1107 N N . THR A 1 144 ? 3.124 9.984 16.649 1.00 90.12 144 THR A N 1
ATOM 1108 C CA . THR A 1 144 ? 1.730 10.000 17.109 1.00 90.12 144 THR A CA 1
ATOM 1109 C C . THR A 1 144 ? 1.007 8.701 16.779 1.00 90.12 144 THR A C 1
ATOM 1111 O O . THR A 1 144 ? 0.360 8.146 17.662 1.00 90.12 144 THR A O 1
ATOM 1114 N N . GLY A 1 145 ? 1.177 8.152 15.574 1.00 88.50 145 GLY A N 1
ATOM 1115 C CA . GLY A 1 145 ? 0.591 6.853 15.228 1.00 88.50 145 GLY A CA 1
ATOM 1116 C C . GLY A 1 145 ? 1.057 5.717 16.143 1.00 88.50 145 GLY A C 1
ATOM 1117 O O . GLY A 1 145 ? 0.236 4.927 16.594 1.00 88.50 145 GLY A O 1
ATOM 1118 N N . THR A 1 146 ? 2.348 5.657 16.489 1.00 88.44 146 THR A N 1
ATOM 1119 C CA . THR A 1 146 ? 2.849 4.671 17.465 1.00 88.44 146 THR A CA 1
ATOM 1120 C C . THR A 1 146 ? 2.229 4.873 18.849 1.00 88.44 146 THR A C 1
ATOM 1122 O O . THR A 1 146 ? 1.775 3.906 19.457 1.00 88.44 146 THR A O 1
ATOM 1125 N N . ARG A 1 147 ? 2.143 6.121 19.334 1.00 92.25 147 ARG A N 1
ATOM 1126 C CA . ARG A 1 147 ? 1.496 6.434 20.622 1.00 92.25 147 ARG A CA 1
ATOM 1127 C C . ARG A 1 147 ? 0.025 6.022 20.647 1.00 92.25 147 ARG A C 1
ATOM 1129 O O . ARG A 1 147 ? -0.431 5.493 21.650 1.00 92.25 147 ARG A O 1
ATOM 1136 N N . TYR A 1 148 ? -0.694 6.217 19.546 1.00 93.62 148 TYR A N 1
ATOM 1137 C CA . TYR A 1 148 ? -2.082 5.776 19.404 1.00 93.62 148 TYR A CA 1
ATOM 1138 C C . TYR A 1 148 ? -2.222 4.259 19.514 1.00 93.62 148 TYR A C 1
ATOM 1140 O O . TYR A 1 148 ? -3.084 3.792 20.249 1.00 93.62 148 TYR A O 1
ATOM 1148 N N . MET A 1 149 ? -1.349 3.487 18.858 1.00 89.62 149 MET A N 1
ATOM 1149 C CA . MET A 1 149 ? -1.360 2.026 19.002 1.00 89.62 149 MET A CA 1
ATOM 1150 C C . MET A 1 149 ? -1.125 1.602 20.458 1.00 89.62 149 MET A C 1
ATOM 1152 O O . MET A 1 149 ? -1.815 0.714 20.943 1.00 89.62 149 MET A O 1
ATOM 1156 N N . HIS A 1 150 ? -0.198 2.254 21.168 1.00 90.00 150 HIS A N 1
ATOM 1157 C CA . HIS A 1 150 ? 0.054 1.962 22.584 1.00 90.00 150 HIS A CA 1
ATOM 1158 C C . HIS A 1 150 ? -1.129 2.335 23.483 1.00 90.00 150 HIS A C 1
ATOM 1160 O O . HIS A 1 150 ? -1.448 1.568 24.383 1.00 90.00 150 HIS A O 1
ATOM 1166 N N . ALA A 1 151 ? -1.791 3.469 23.233 1.00 91.38 151 ALA A N 1
ATOM 1167 C CA . ALA A 1 151 ? -2.978 3.877 23.984 1.00 91.38 151 ALA A CA 1
ATOM 1168 C C . ALA A 1 151 ? -4.105 2.840 23.853 1.00 91.38 151 ALA A C 1
ATOM 1170 O O . ALA A 1 151 ? -4.646 2.391 24.852 1.00 91.38 151 ALA A O 1
ATOM 1171 N N . LEU A 1 152 ? -4.378 2.367 22.632 1.00 91.12 152 LEU A N 1
ATOM 1172 C CA . LEU A 1 152 ? -5.402 1.342 22.403 1.00 91.12 152 LEU A CA 1
ATOM 1173 C C . LEU A 1 152 ? -5.069 -0.003 23.061 1.00 91.12 152 LEU A C 1
ATOM 1175 O O . LEU A 1 152 ? -5.980 -0.726 23.450 1.00 91.12 152 LEU A O 1
ATOM 1179 N N . VAL A 1 153 ? -3.787 -0.354 23.177 1.00 91.31 153 VAL A N 1
ATOM 1180 C CA . VAL A 1 153 ? -3.363 -1.547 23.928 1.00 91.31 153 VAL A CA 1
ATOM 1181 C C . VAL A 1 153 ? -3.539 -1.332 25.431 1.00 91.31 153 VAL A C 1
ATOM 1183 O O . VAL A 1 153 ? -4.065 -2.209 26.108 1.00 91.31 153 VAL A O 1
ATOM 1186 N N . ALA A 1 154 ? -3.136 -0.169 25.951 1.00 89.50 154 ALA A N 1
ATOM 1187 C CA . ALA A 1 154 ? -3.274 0.167 27.368 1.00 89.50 154 ALA A CA 1
ATOM 1188 C C . ALA A 1 154 ? -4.743 0.164 27.824 1.00 89.50 154 ALA A C 1
ATOM 1190 O O . ALA A 1 154 ? -5.042 -0.315 28.913 1.00 89.50 154 ALA A O 1
ATOM 1191 N N . ASP A 1 155 ? -5.648 0.615 26.956 1.00 89.12 155 ASP A N 1
ATOM 1192 C CA . ASP A 1 155 ? -7.090 0.647 27.213 1.00 89.12 155 ASP A CA 1
ATOM 1193 C C . ASP A 1 155 ? -7.791 -0.694 26.907 1.00 89.12 155 ASP A C 1
ATOM 1195 O O . ASP A 1 155 ? -9.017 -0.787 26.959 1.00 89.12 155 ASP A O 1
ATOM 1199 N N . GLY A 1 156 ? -7.041 -1.741 26.539 1.00 87.19 156 GLY A N 1
ATOM 1200 C CA . GLY A 1 156 ? -7.584 -3.073 26.246 1.00 87.19 156 GLY A CA 1
ATOM 1201 C C . GLY A 1 156 ? -8.404 -3.168 24.954 1.00 87.19 156 GLY A C 1
ATOM 1202 O O . GLY A 1 156 ? -9.055 -4.181 24.707 1.00 87.19 156 GLY A O 1
ATOM 1203 N N . VAL A 1 157 ? -8.373 -2.140 24.101 1.00 88.19 157 VAL A N 1
ATOM 1204 C CA . VAL A 1 157 ? -9.050 -2.132 22.794 1.00 88.19 157 VAL A CA 1
ATOM 1205 C C . VAL A 1 157 ? -8.321 -3.024 21.785 1.00 88.19 157 VAL A C 1
ATOM 1207 O O . VAL A 1 157 ? -8.950 -3.602 20.899 1.00 88.19 157 VAL A O 1
ATOM 1210 N N . LEU A 1 158 ? -6.995 -3.140 21.906 1.00 87.25 158 LEU A N 1
ATOM 1211 C CA . LEU A 1 158 ? -6.167 -4.033 21.099 1.00 87.25 158 LEU A CA 1
ATOM 1212 C C . LEU A 1 158 ? -5.415 -5.030 21.978 1.00 87.25 158 LEU A C 1
ATOM 1214 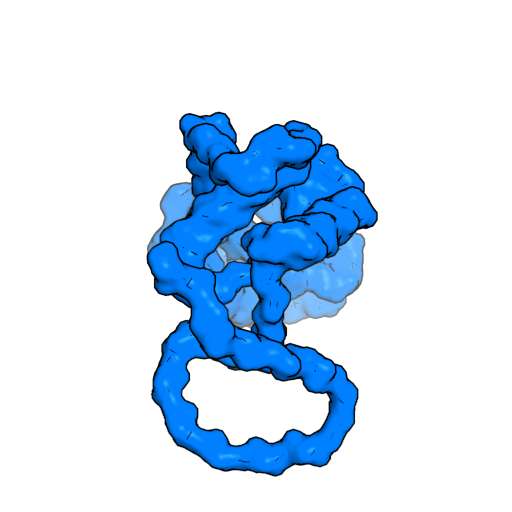O O . LEU A 1 158 ? -4.771 -4.647 22.951 1.00 87.25 158 LEU A O 1
ATOM 1218 N N . ALA A 1 159 ? -5.400 -6.290 21.549 1.00 85.00 159 ALA A N 1
ATOM 1219 C CA . ALA A 1 159 ? -4.475 -7.292 22.056 1.00 85.00 159 ALA A CA 1
ATOM 1220 C C . ALA A 1 159 ? -3.233 -7.363 21.157 1.00 85.00 159 ALA A C 1
ATOM 1222 O O . ALA A 1 159 ? -3.330 -7.354 19.924 1.00 85.00 159 ALA A O 1
ATOM 1223 N N . VAL A 1 160 ? -2.052 -7.438 21.768 1.00 80.00 160 VAL A N 1
ATOM 1224 C CA . VAL A 1 160 ? -0.804 -7.673 21.036 1.00 80.00 160 VAL A CA 1
ATOM 1225 C C . VAL A 1 160 ? -0.680 -9.170 20.781 1.00 80.00 160 VAL A C 1
ATOM 1227 O O . VAL A 1 160 ? -0.640 -9.960 21.717 1.00 80.00 160 VAL A O 1
ATOM 1230 N N . HIS A 1 161 ? -0.601 -9.553 19.510 1.00 78.19 161 HIS A N 1
ATOM 1231 C CA . HIS A 1 161 ? -0.309 -10.925 19.106 1.00 78.19 161 HIS A CA 1
ATOM 1232 C C . HIS A 1 161 ? 1.123 -11.033 18.588 1.00 78.19 161 HIS A C 1
ATOM 1234 O O . HIS A 1 161 ? 1.617 -10.128 17.906 1.00 78.19 161 HIS A O 1
ATOM 1240 N N . GLU A 1 162 ? 1.776 -12.158 18.882 1.00 66.62 162 GLU A N 1
ATOM 1241 C CA . GLU A 1 162 ? 3.099 -12.453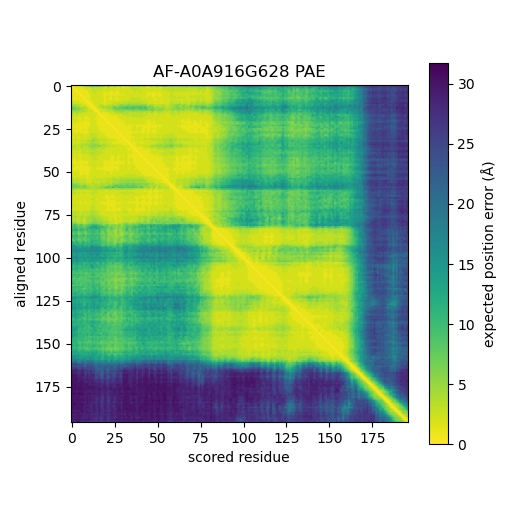 18.347 1.00 66.62 162 GLU A CA 1
ATOM 1242 C C . GLU A 1 162 ? 3.094 -12.423 16.820 1.00 66.62 162 GLU A C 1
ATOM 1244 O O . GLU A 1 162 ? 2.175 -12.891 16.138 1.00 66.62 162 GLU A O 1
ATOM 1249 N N . ARG A 1 163 ? 4.165 -11.859 16.263 1.00 50.56 163 ARG A N 1
ATOM 1250 C CA . ARG A 1 163 ? 4.378 -11.879 14.825 1.00 50.56 163 ARG A CA 1
ATOM 1251 C C . ARG A 1 163 ? 4.738 -13.314 14.430 1.00 50.56 163 ARG A C 1
ATOM 1253 O O . ARG A 1 163 ? 5.757 -13.805 14.910 1.00 50.56 163 ARG A O 1
ATOM 1260 N N . PRO A 1 164 ? 4.002 -13.966 13.511 1.00 46.12 164 PRO A N 1
ATOM 1261 C CA . PRO A 1 164 ? 4.429 -15.265 13.017 1.00 46.12 164 PRO A CA 1
ATOM 1262 C C . PRO A 1 164 ? 5.821 -15.133 12.379 1.00 46.12 164 PRO A C 1
ATOM 1264 O O . PRO A 1 164 ? 6.111 -14.100 11.751 1.00 46.12 164 PRO A O 1
ATOM 1267 N N . PRO A 1 165 ? 6.692 -16.148 12.524 1.00 39.53 165 PRO A N 1
ATOM 1268 C CA . PRO A 1 165 ? 8.052 -16.089 12.015 1.00 39.53 165 PRO A CA 1
ATOM 1269 C C . PRO A 1 165 ? 8.052 -15.748 10.517 1.00 39.53 165 PRO A C 1
ATOM 1271 O O . PRO A 1 165 ? 7.136 -16.146 9.780 1.00 39.53 165 PRO A O 1
ATOM 1274 N N . PRO A 1 166 ? 9.050 -14.983 10.037 1.00 35.59 166 PRO A N 1
ATOM 1275 C CA . PRO A 1 166 ? 9.112 -14.570 8.642 1.00 35.59 166 PRO A CA 1
ATOM 1276 C C . PRO A 1 166 ? 9.172 -15.807 7.733 1.00 35.59 166 PRO A C 1
ATOM 1278 O O . PRO A 1 166 ? 10.200 -16.462 7.627 1.00 35.59 166 PRO A O 1
ATOM 1281 N N . GLY A 1 167 ? 8.047 -16.133 7.087 1.00 43.94 167 GLY A N 1
ATOM 1282 C CA . GLY A 1 167 ? 7.902 -17.324 6.239 1.00 43.94 167 GLY A CA 1
ATOM 1283 C C . GLY A 1 167 ? 6.620 -18.133 6.466 1.00 43.94 167 GLY A C 1
ATOM 1284 O O . GLY A 1 167 ? 6.266 -18.938 5.605 1.00 43.94 167 GLY A O 1
ATOM 1285 N N . GLY A 1 168 ? 5.888 -17.892 7.560 1.00 33.72 168 GLY A N 1
ATOM 1286 C CA . GLY A 1 168 ? 4.611 -18.557 7.834 1.00 33.72 168 GLY A CA 1
ATOM 1287 C C . GLY A 1 168 ? 3.531 -18.186 6.814 1.00 33.72 168 GLY A C 1
ATOM 1288 O O . GLY A 1 168 ? 3.029 -17.062 6.794 1.00 33.72 168 GLY A O 1
ATOM 1289 N N . ARG A 1 169 ? 3.171 -19.127 5.936 1.00 36.50 169 ARG A N 1
ATOM 1290 C CA . ARG A 1 169 ? 1.984 -19.015 5.080 1.00 36.50 169 ARG A CA 1
ATOM 1291 C C . ARG A 1 169 ? 0.744 -19.053 5.976 1.00 36.50 169 ARG A C 1
ATOM 1293 O O . ARG A 1 169 ? 0.581 -19.996 6.741 1.00 36.50 169 ARG A O 1
ATOM 1300 N N . PHE A 1 170 ? -0.141 -18.063 5.857 1.00 35.16 170 PHE A N 1
ATOM 1301 C CA . PHE A 1 170 ? -1.475 -18.148 6.452 1.00 35.16 170 PHE A CA 1
ATOM 1302 C C . PHE A 1 170 ? -2.216 -19.347 5.847 1.00 35.16 170 PHE A C 1
ATOM 1304 O O . PHE A 1 170 ? -2.515 -19.351 4.652 1.00 35.16 170 PHE A O 1
ATOM 1311 N N . GLY A 1 171 ? -2.468 -20.346 6.694 1.00 36.38 171 GLY A N 1
ATOM 1312 C CA . GLY A 1 171 ? -3.306 -21.507 6.427 1.00 36.38 171 GLY A CA 1
ATOM 1313 C C . GLY A 1 171 ? -2.624 -22.621 5.642 1.00 36.38 171 GLY A C 1
ATOM 1314 O O . GLY A 1 171 ? -2.814 -22.685 4.437 1.00 36.38 171 GLY A O 1
ATOM 1315 N N . GLN A 1 172 ? -1.911 -23.522 6.327 1.00 31.27 172 GLN A N 1
ATOM 1316 C CA . GLN A 1 172 ? -2.030 -24.977 6.135 1.00 31.27 172 GLN A CA 1
ATOM 1317 C C . GLN A 1 172 ? -1.660 -25.684 7.447 1.00 31.27 172 GLN A C 1
ATOM 1319 O O . GLN A 1 172 ? -0.586 -25.474 8.002 1.00 31.27 172 GLN A O 1
ATOM 1324 N N . SER A 1 173 ? -2.594 -26.487 7.941 1.00 35.69 173 SER A N 1
ATOM 1325 C CA . SER A 1 173 ? -2.462 -27.434 9.044 1.00 35.69 173 SER A CA 1
ATOM 1326 C C . SER A 1 173 ? -1.324 -28.427 8.776 1.00 35.69 173 SER A C 1
ATOM 1328 O O . SER A 1 173 ? -1.259 -29.013 7.698 1.00 35.69 173 SER A O 1
ATOM 1330 N N . GLY A 1 174 ? -0.448 -28.640 9.760 1.00 27.38 174 GLY A N 1
ATOM 1331 C CA . GLY A 1 174 ? 0.629 -29.627 9.669 1.00 27.38 174 GLY A CA 1
ATOM 1332 C C . GLY A 1 174 ? 1.439 -29.733 10.959 1.00 27.38 174 GLY A C 1
ATOM 1333 O O . GLY A 1 174 ? 2.231 -28.855 11.278 1.00 27.38 174 GLY A O 1
ATOM 1334 N N . THR A 1 175 ? 1.204 -30.816 11.691 1.00 30.30 175 THR A N 1
ATOM 1335 C CA . THR A 1 175 ? 1.896 -31.285 12.898 1.00 30.30 175 THR A CA 1
ATOM 1336 C C . THR A 1 175 ? 3.390 -31.534 12.639 1.00 30.30 175 THR A C 1
ATOM 1338 O O . THR A 1 175 ? 3.728 -32.148 11.630 1.00 30.30 175 THR A O 1
ATOM 1341 N N . GLY A 1 176 ? 4.283 -31.133 13.555 1.00 25.11 176 GLY A N 1
ATOM 1342 C CA . GLY A 1 176 ? 5.716 -31.451 13.451 1.00 25.11 176 GLY A CA 1
ATOM 1343 C C . GLY A 1 176 ? 6.615 -30.780 14.497 1.00 25.11 176 GLY A C 1
ATOM 1344 O O . GLY A 1 176 ? 7.079 -29.668 14.296 1.00 25.11 176 GLY A O 1
ATOM 1345 N N . ILE A 1 177 ? 6.834 -31.508 15.591 1.00 24.50 177 ILE A N 1
ATOM 1346 C CA . ILE A 1 177 ? 7.826 -31.397 16.681 1.00 24.50 177 ILE A CA 1
ATOM 1347 C C . ILE A 1 177 ? 9.227 -30.893 16.267 1.00 24.50 177 ILE A C 1
ATOM 1349 O O . ILE A 1 177 ? 9.797 -31.375 15.291 1.00 24.50 177 ILE A O 1
ATOM 1353 N N . GLY A 1 178 ? 9.809 -30.007 17.087 1.00 23.84 178 GLY A N 1
ATOM 1354 C CA . GLY A 1 178 ? 11.207 -29.569 16.995 1.00 23.84 178 GLY A CA 1
ATOM 1355 C C . GLY A 1 178 ? 11.526 -28.418 17.955 1.00 23.84 178 GLY A C 1
ATOM 1356 O O . GLY A 1 178 ? 11.369 -27.254 17.609 1.00 23.84 178 GLY A O 1
ATOM 1357 N N . GLU A 1 179 ? 11.933 -28.782 19.165 1.00 24.47 179 GLU A N 1
ATOM 1358 C CA . GLU A 1 179 ? 12.441 -27.950 20.259 1.00 24.47 179 GLU A CA 1
ATOM 1359 C C . GLU A 1 179 ? 13.708 -27.167 19.866 1.00 24.47 179 GLU A C 1
ATOM 1361 O O . GLU A 1 179 ? 14.665 -27.772 19.388 1.00 24.47 179 GLU A O 1
ATOM 1366 N N . ILE A 1 180 ? 13.731 -25.848 20.110 1.00 26.88 180 ILE A N 1
ATOM 1367 C CA . ILE A 1 180 ? 14.947 -25.090 20.451 1.00 26.88 180 ILE A CA 1
ATOM 1368 C C . ILE A 1 180 ? 14.557 -24.043 21.499 1.00 26.88 180 ILE A C 1
ATOM 1370 O O . ILE A 1 180 ? 13.753 -23.148 21.242 1.00 26.88 180 ILE A O 1
ATOM 1374 N N . ASP A 1 181 ? 15.148 -24.209 22.675 1.00 24.22 181 ASP A N 1
ATOM 1375 C CA . ASP A 1 181 ? 15.077 -23.356 23.851 1.00 24.22 181 ASP A CA 1
ATOM 1376 C C . ASP A 1 181 ? 16.277 -22.390 23.850 1.00 24.22 181 ASP A C 1
ATOM 1378 O O . ASP A 1 181 ? 17.412 -22.818 23.640 1.00 24.22 181 ASP A O 1
ATOM 1382 N N . HIS A 1 182 ? 16.015 -21.090 23.985 1.00 25.92 182 HIS A N 1
ATOM 1383 C CA . HIS A 1 182 ? 16.524 -20.205 25.042 1.00 25.92 182 HIS A CA 1
ATOM 1384 C C . HIS A 1 182 ? 16.485 -18.736 24.603 1.00 25.92 182 HIS A C 1
ATOM 1386 O O . HIS A 1 182 ? 17.199 -18.290 23.707 1.00 25.92 182 HIS A O 1
ATOM 1392 N N . ASP A 1 183 ? 15.702 -18.013 25.394 1.00 25.70 183 ASP A N 1
ATOM 1393 C CA . ASP A 1 183 ? 15.877 -16.631 25.811 1.00 25.70 183 ASP A CA 1
ATOM 1394 C C . ASP A 1 183 ? 15.170 -15.490 25.061 1.00 25.70 183 ASP A C 1
ATOM 1396 O O . ASP A 1 183 ? 15.272 -15.280 23.855 1.00 25.70 183 ASP A O 1
ATOM 1400 N N . ASP A 1 184 ? 14.530 -14.707 25.927 1.00 27.44 184 ASP A N 1
ATOM 1401 C CA . ASP A 1 184 ? 13.970 -13.368 25.804 1.00 27.44 184 ASP A CA 1
ATOM 1402 C C . ASP A 1 184 ? 12.486 -13.181 25.393 1.00 27.44 184 ASP A C 1
ATOM 1404 O O . ASP A 1 184 ? 12.103 -13.025 24.235 1.00 27.44 184 ASP A O 1
ATOM 1408 N N . GLN A 1 185 ? 11.695 -13.044 26.469 1.00 25.95 185 GLN A N 1
ATOM 1409 C CA . GLN A 1 185 ? 10.425 -12.313 26.636 1.00 25.95 185 GLN A CA 1
ATOM 1410 C C . GLN A 1 185 ? 9.108 -13.085 26.509 1.00 25.95 185 GLN A C 1
ATOM 1412 O O . GLN A 1 185 ? 8.266 -12.852 25.648 1.00 25.95 185 GLN A O 1
ATOM 1417 N N . ARG A 1 186 ? 8.889 -13.913 27.539 1.00 23.84 186 ARG A N 1
ATOM 1418 C CA . ARG A 1 186 ? 7.574 -14.271 28.084 1.00 23.84 186 ARG A CA 1
ATOM 1419 C C . ARG A 1 186 ? 6.764 -13.021 28.457 1.00 23.84 186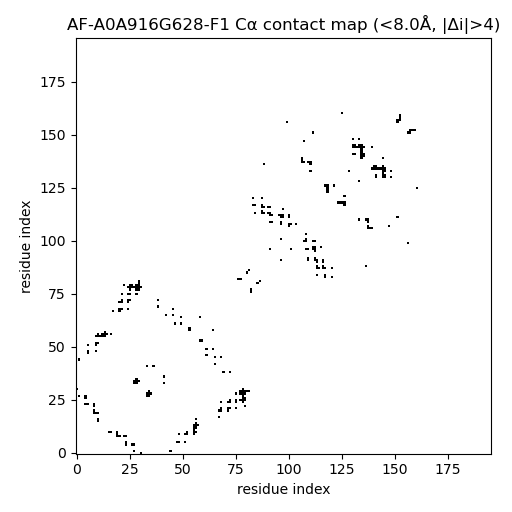 ARG A C 1
ATOM 1421 O O . ARG A 1 186 ? 7.190 -12.278 29.336 1.00 23.84 186 ARG A O 1
ATOM 1428 N N . ILE A 1 187 ? 5.543 -12.910 27.936 1.00 24.88 187 ILE A N 1
ATOM 1429 C CA . ILE A 1 187 ? 4.370 -12.534 28.741 1.00 24.88 187 ILE A CA 1
ATOM 1430 C C . ILE A 1 187 ? 3.234 -13.485 28.354 1.00 24.88 187 ILE A C 1
ATOM 1432 O O . ILE A 1 187 ? 2.553 -13.300 27.350 1.00 24.88 187 ILE A O 1
ATOM 1436 N N . THR A 1 188 ? 3.058 -14.524 29.166 1.00 24.00 188 THR A N 1
ATOM 1437 C CA . THR A 1 188 ? 1.847 -15.344 29.224 1.00 24.00 188 THR A CA 1
ATOM 1438 C C . THR A 1 188 ? 0.901 -14.672 30.210 1.00 24.00 188 THR A C 1
ATOM 1440 O O . THR A 1 188 ? 1.318 -14.435 31.341 1.00 24.00 188 THR A O 1
ATOM 1443 N N . LEU A 1 189 ? -0.353 -14.417 29.836 1.00 25.86 189 LEU A N 1
ATOM 1444 C CA . LEU A 1 189 ? -1.448 -14.398 30.804 1.00 25.86 189 LEU A CA 1
ATOM 1445 C C . LEU A 1 189 ? -2.667 -15.097 30.208 1.00 25.86 189 LEU A C 1
ATOM 1447 O O . LEU A 1 189 ? -3.184 -14.719 29.156 1.00 25.86 189 LEU A O 1
ATOM 1451 N N . ASP A 1 190 ? -3.053 -16.149 30.922 1.00 22.91 190 ASP A N 1
ATOM 1452 C CA . ASP A 1 190 ? -4.284 -16.909 30.807 1.00 22.91 190 ASP A CA 1
ATOM 1453 C C . ASP A 1 190 ? -5.510 -15.998 30.733 1.00 22.91 190 ASP A C 1
ATOM 1455 O O . ASP A 1 190 ? -5.660 -15.049 31.502 1.00 22.91 190 ASP A O 1
ATOM 1459 N N . THR A 1 191 ? -6.434 -16.341 29.840 1.00 30.70 191 THR A N 1
ATOM 1460 C CA . THR A 1 191 ? -7.825 -15.896 29.940 1.00 30.70 191 THR A CA 1
ATOM 1461 C C . THR A 1 191 ? -8.638 -17.027 30.552 1.00 30.70 191 THR A C 1
ATOM 1463 O O . THR A 1 191 ? -9.352 -17.752 29.866 1.00 30.70 191 THR A O 1
ATOM 1466 N N . GLU A 1 192 ? -8.537 -17.181 31.871 1.00 28.22 192 GLU A N 1
ATOM 1467 C CA . GLU A 1 192 ? -9.655 -17.741 32.622 1.00 28.22 192 GLU A CA 1
ATOM 1468 C C . GLU A 1 192 ? -10.672 -16.625 32.875 1.00 28.22 192 GLU A C 1
ATOM 1470 O O . GLU A 1 192 ? -10.355 -15.620 33.501 1.00 28.22 192 GLU A O 1
ATOM 1475 N N . ASN A 1 193 ? -11.893 -16.852 32.382 1.00 34.25 193 ASN A N 1
ATOM 1476 C CA . ASN A 1 193 ? -13.168 -16.314 32.857 1.00 34.25 193 ASN A CA 1
ATOM 1477 C C . ASN A 1 193 ? -13.275 -14.797 33.087 1.00 34.25 193 ASN A C 1
ATOM 1479 O O . ASN A 1 193 ? -12.736 -14.271 34.050 1.00 34.25 193 ASN A O 1
ATOM 1483 N N . HIS A 1 194 ? -14.132 -14.134 32.305 1.00 29.50 194 HIS A N 1
ATOM 1484 C CA . HIS A 1 194 ? -15.329 -13.425 32.800 1.00 29.50 194 HIS A CA 1
ATOM 1485 C C . HIS A 1 194 ? -16.033 -12.732 31.619 1.00 29.50 194 HIS A C 1
ATOM 1487 O O . HIS A 1 194 ? -15.781 -11.572 31.314 1.00 29.50 194 HIS A O 1
ATOM 1493 N N . PHE A 1 195 ? -16.959 -13.443 30.979 1.00 28.73 195 PHE A N 1
ATOM 1494 C CA . PHE A 1 195 ? -18.128 -12.821 30.359 1.00 28.73 195 PHE A CA 1
ATOM 1495 C C . PHE A 1 195 ? -19.342 -13.577 30.895 1.00 28.73 195 PHE A C 1
ATOM 1497 O O . PHE A 1 195 ? -19.551 -14.743 30.558 1.00 28.73 195 PHE A O 1
ATOM 1504 N N . GLY A 1 196 ? -20.047 -12.929 31.823 1.00 27.44 196 GLY A N 1
ATOM 1505 C CA . GLY A 1 196 ? -21.446 -13.225 32.122 1.00 27.44 196 GLY A CA 1
ATOM 1506 C C . GLY A 1 196 ? -22.362 -12.470 31.170 1.00 27.44 196 GLY A C 1
ATOM 1507 O O . GLY A 1 196 ? -21.871 -11.520 30.515 1.00 27.44 196 GLY A O 1
#

Radius of gyration: 21.0 Å; Cα contacts (8 Å, |Δi|>4): 170; chains: 1; bounding box: 44×44×56 Å

Sequence (196 aa):
MIDAAIRATIPTENGQRHRRLFVFARHLKAIPALADLPVKKLKPIVRRWYDAALPSITTRDFDTTWGEFAAAWGRVKWGIGDGPIMEATRRAATVEPPVCAAEYGPNLRMLTAILRELQRAAGDSPIFLAGAKAAELVGVDRGTGTRYMHALVADGVLAVHERPPPGGRFGQSGTGIGEIDHDDQRITLDTENHFG

Mean predicted aligned error: 11.94 Å

Foldseek 3Di:
DLVVLLVVLQDPAEPCLLVSLLLSLLQQCVPVVRVPDDLVVCLVSLVVSCVVNVVHYPDPDVVVSSVSNNVSNVVDPHHVCDDQQNVLLVVLVVDQFPPLLPPPDDLLSSLNSSVVSSCVVVPVDDDDDQLCNSCVSSVHDSVVSVVSVVVCVVSVVDDDDDDDPVPDDPDDDDDDDDDDDDDDDDDDDDPDDDDD

pLDDT: mean 79.79, std 23.29, range [22.91, 98.06]

Nearest PDB structures (foldseek):
  7w3b-assembly1_a  TM=3.132E-01  e=1.653E+00  Homo sapiens
  4roc-assembly1_A  TM=2.519E-01  e=3.501E+00  Homo sapiens
  8amz-assembly1_P  TM=2.583E-01  e=4.970E+00  Spinacia oleracea
  4rod-assembly1_A  TM=2.380E-01  e=4.970E+00  Homo sapiens